Protein 4GN2 (pdb70)

Structure (mmCIF, N/CA/C/O backbone):
data_4GN2
#
_entry.id   4GN2
#
_cell.length_a   45.169
_cell.length_b   47.488
_cell.length_c   108.903
_cell.angle_alpha   90.000
_cell.angle_beta   90.000
_cell.angle_gamma   90.000
#
_symmetry.space_group_name_H-M   'P 21 21 21'
#
loop_
_entity.id
_entity.type
_entity.pdbx_description
1 polymer Oxacillinase
2 water water
#
loop_
_atom_site.group_PDB
_atom_site.id
_atom_site.type_symbol
_atom_site.label_atom_id
_atom_site.label_alt_id
_atom_site.label_comp_id
_atom_site.label_asym_id
_atom_site.label_entity_id
_atom_site.label_seq_id
_atom_site.pdbx_PDB_ins_code
_atom_site.Cartn_x
_atom_site.Cartn_y
_atom_site.Cartn_z
_atom_site.occupancy
_atom_site.B_iso_or_equiv
_atom_site.auth_seq_id
_atom_site.auth_comp_id
_atom_site.auth_asym_id
_atom_site.auth_atom_id
_atom_site.pdbx_PDB_model_num
ATOM 1 N N . MET A 1 1 ? 1.218 29.403 26.453 1.00 49.33 34 MET A N 1
ATOM 2 C CA . MET A 1 1 ? 0.184 29.048 25.435 1.00 48.70 34 MET A CA 1
ATOM 3 C C . MET A 1 1 ? 0.015 27.539 25.329 1.00 46.95 34 MET A C 1
ATOM 4 O O . MET A 1 1 ? -0.058 26.860 26.356 1.00 52.70 34 MET A O 1
ATOM 9 N N . LEU A 1 2 ? -0.076 27.009 24.109 1.00 39.56 35 LEU A N 1
ATOM 10 C CA . LEU A 1 2 ? 0.067 25.572 23.936 1.00 35.01 35 LEU A CA 1
ATOM 11 C C . LEU A 1 2 ? 1.535 25.287 24.218 1.00 31.70 35 LEU A C 1
ATOM 12 O O . LEU A 1 2 ? 2.418 25.775 23.511 1.00 28.56 35 LEU A O 1
ATOM 17 N N . GLU A 1 3 ? 1.785 24.527 25.276 1.00 28.05 36 GLU A N 1
ATOM 18 C CA . GLU A 1 3 ? 3.140 24.250 25.727 1.00 26.75 36 GLU A CA 1
ATOM 19 C C . GLU A 1 3 ? 3.282 22.770 26.072 1.00 23.99 36 GLU A C 1
ATOM 20 O O . GLU A 1 3 ? 2.395 22.193 26.697 1.00 23.45 36 GLU A O 1
ATOM 26 N N . CYS A 1 4 ? 4.387 22.163 25.646 1.00 19.23 37 CYS A N 1
ATOM 27 C CA . CYS A 1 4 ? 4.708 20.791 26.031 1.00 18.09 37 CYS A CA 1
ATOM 28 C C . CYS A 1 4 ? 6.130 20.686 26.560 1.00 16.09 37 CYS A C 1
ATOM 29 O O . CYS A 1 4 ? 7.058 21.214 25.952 1.00 16.12 37 CYS A O 1
ATOM 32 N N . THR A 1 5 ? 6.282 20.021 27.703 1.00 14.87 38 THR A N 1
ATOM 33 C CA . THR A 1 5 ? 7.579 19.502 28.130 1.00 14.33 38 THR A CA 1
ATOM 34 C C . THR A 1 5 ? 7.422 17.997 28.293 1.00 14.10 38 THR A C 1
ATOM 35 O O . THR A 1 5 ? 6.591 17.538 29.081 1.00 15.18 38 THR A O 1
ATOM 39 N N . LEU A 1 6 ? 8.212 17.237 27.539 1.00 12.96 39 LEU A N 1
ATOM 40 C CA . LEU A 1 6 ? 8.207 15.780 27.637 1.00 12.56 39 LEU A CA 1
ATOM 41 C C . LEU A 1 6 ? 9.618 15.243 27.872 1.00 12.56 39 LEU A C 1
ATOM 42 O O . LEU A 1 6 ? 10.534 15.542 27.112 1.00 11.94 39 LEU A O 1
ATOM 47 N N . VAL A 1 7 ? 9.791 14.463 28.935 1.00 12.86 40 VAL A N 1
ATOM 48 C CA . VAL A 1 7 ? 11.102 13.917 29.284 1.00 12.74 40 VAL A CA 1
ATOM 49 C C . VAL A 1 7 ? 10.978 12.404 29.494 1.00 13.23 40 VAL A C 1
ATOM 50 O O . VAL A 1 7 ? 10.122 11.950 30.251 1.00 13.33 40 VAL A O 1
ATOM 54 N N . ALA A 1 8 ? 11.825 11.640 28.805 1.00 13.14 41 ALA A N 1
ATOM 55 C CA . ALA A 1 8 ? 11.927 10.191 29.002 1.00 13.39 41 ALA A CA 1
ATOM 56 C C . ALA A 1 8 ? 13.372 9.768 29.291 1.00 13.90 41 ALA A C 1
ATOM 57 O O . ALA A 1 8 ? 14.324 10.485 28.965 1.00 12.76 41 ALA A O 1
ATOM 59 N N . ASP A 1 9 ? 13.527 8.608 29.924 1.00 14.20 42 ASP A N 1
ATOM 60 C CA . ASP A 1 9 ? 1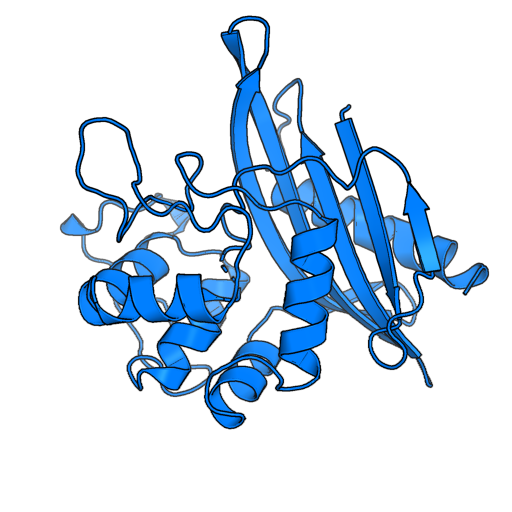4.843 8.029 30.154 1.00 14.90 42 ASP A CA 1
ATOM 61 C C . ASP A 1 9 ? 15.388 7.503 28.827 1.00 14.50 42 ASP A C 1
ATOM 62 O O . ASP A 1 9 ? 14.725 6.707 28.158 1.00 14.42 42 ASP A O 1
ATOM 67 N N . ALA A 1 10 ? 16.580 7.963 28.443 1.00 13.15 43 ALA A N 1
ATOM 68 C CA . ALA A 1 10 ? 17.209 7.545 27.188 1.00 15.11 43 ALA A CA 1
ATOM 69 C C . ALA A 1 10 ? 17.458 6.037 27.131 1.00 17.44 43 ALA A C 1
ATOM 70 O O . ALA A 1 10 ? 17.190 5.395 26.109 1.00 19.68 43 ALA A O 1
ATOM 72 N N . ALA A 1 11 ? 17.960 5.481 28.234 1.00 17.23 44 ALA A N 1
ATOM 73 C CA . ALA A 1 11 ? 18.313 4.066 28.299 1.00 17.55 44 ALA A CA 1
ATOM 74 C C . ALA A 1 11 ? 17.083 3.171 28.337 1.00 19.07 44 ALA A C 1
ATOM 75 O O . ALA A 1 11 ? 16.956 2.276 27.515 1.00 21.69 44 ALA A O 1
ATOM 77 N N . SER A 1 12 ? 16.181 3.422 29.287 1.00 19.60 45 SER A N 1
ATOM 78 C CA . SER A 1 12 ? 15.044 2.528 29.534 1.00 19.69 45 SER A CA 1
ATOM 79 C C . SER A 1 12 ? 13.800 2.871 28.723 1.00 19.72 45 SER A C 1
ATOM 80 O O . SER A 1 12 ? 12.936 2.019 28.529 1.00 21.24 45 SER A O 1
ATOM 83 N N . GLY A 1 13 ? 13.703 4.115 28.262 1.00 17.85 46 GLY A N 1
ATOM 84 C CA . GLY A 1 13 ? 12.527 4.571 27.528 1.00 17.82 46 GLY A CA 1
ATOM 85 C C . GLY A 1 13 ? 11.381 5.020 28.415 1.00 18.43 46 GLY A C 1
ATOM 86 O O . GLY A 1 13 ? 10.392 5.563 27.923 1.00 17.30 46 GLY A O 1
ATOM 87 N N . GLN A 1 14 ? 11.512 4.796 29.724 1.00 18.87 47 GLN A N 1
ATOM 88 C CA . GLN A 1 14 ? 10.468 5.165 30.681 1.00 20.19 47 GLN A CA 1
ATOM 89 C C . GLN A 1 14 ? 10.227 6.676 30.679 1.00 18.76 47 GLN A C 1
ATOM 90 O O . GLN A 1 14 ? 11.167 7.463 30.789 1.00 16.42 47 GLN A O 1
ATOM 96 N N . GLU A 1 15 ? 8.967 7.068 30.538 1.00 18.40 48 GLU A N 1
ATOM 97 C CA . GLU A 1 15 ? 8.601 8.476 30.598 1.00 18.54 48 GLU A CA 1
ATOM 98 C C . GLU A 1 15 ? 8.804 8.987 32.019 1.00 17.44 48 GLU A C 1
ATOM 99 O O . GLU A 1 15 ? 8.424 8.329 32.987 1.00 18.55 48 GLU A O 1
ATOM 105 N N . LEU A 1 16 ? 9.413 10.159 32.135 1.00 16.93 49 LEU A N 1
ATOM 106 C CA . LEU A 1 16 ? 9.833 10.681 33.429 1.00 17.48 49 LEU A CA 1
ATOM 107 C C . LEU A 1 16 ? 9.059 11.922 33.839 1.00 17.91 49 LEU A C 1
ATOM 108 O O . LEU A 1 16 ? 8.920 12.212 35.027 1.00 17.97 49 LEU A O 1
ATOM 113 N N . TYR A 1 17 ? 8.571 12.658 32.847 1.00 17.46 50 TYR A N 1
ATOM 114 C CA . TYR A 1 17 ? 7.881 13.913 33.085 1.00 17.48 50 TYR A CA 1
ATOM 115 C C . TYR A 1 17 ? 7.138 14.332 31.835 1.00 17.25 50 TYR A C 1
ATOM 116 O O . TYR A 1 17 ? 7.647 14.202 30.722 1.00 16.00 50 TYR A O 1
ATOM 125 N N . ARG A 1 18 ? 5.938 14.859 32.040 1.00 17.52 51 ARG A N 1
ATOM 126 C CA . ARG A 1 18 ? 5.108 15.360 30.957 1.00 18.32 51 ARG A CA 1
ATOM 127 C C . ARG A 1 18 ? 4.273 16.501 31.502 1.00 19.76 51 ARG A C 1
ATOM 128 O O . ARG A 1 18 ? 3.737 16.412 32.609 1.00 21.80 51 ARG A O 1
ATOM 136 N N . LYS A 1 19 ? 4.187 17.576 30.729 1.00 19.96 52 LYS A N 1
ATOM 137 C CA . LYS A 1 19 ? 3.305 18.693 31.040 1.00 21.09 52 LYS A CA 1
ATOM 138 C C . LYS A 1 19 ? 2.770 19.245 29.726 1.00 20.32 52 LYS A C 1
ATOM 139 O O . LYS A 1 19 ? 3.539 19.482 28.796 1.00 19.32 52 LYS A O 1
ATOM 145 N N . GLY A 1 20 ? 1.454 19.425 29.647 1.00 18.95 53 GLY A N 1
ATOM 146 C CA . GLY A 1 20 ? 0.825 20.006 28.469 1.00 17.83 53 GLY A CA 1
ATOM 147 C C . GLY A 1 20 ? 0.505 19.020 27.355 1.00 18.44 53 GLY A C 1
ATOM 148 O O . GLY A 1 20 ? 0.657 17.809 27.519 1.00 19.76 53 GLY A O 1
ATOM 149 N N . ALA A 1 21 ? 0.061 19.557 26.219 1.00 19.02 54 ALA A N 1
ATOM 150 C CA . ALA A 1 21 ? -0.322 18.757 25.058 1.00 19.98 54 ALA A CA 1
ATOM 151 C C . ALA A 1 21 ? 0.903 18.385 24.231 1.00 19.00 54 ALA A C 1
ATOM 152 O O . ALA A 1 21 ? 1.491 19.236 23.561 1.00 20.80 54 ALA A O 1
ATOM 154 N N . CYS A 1 22 ? 1.284 17.111 24.288 1.00 17.98 55 CYS A N 1
ATOM 155 C CA . CYS A 1 22 ? 2.522 16.637 23.671 1.00 18.56 55 CYS A CA 1
ATOM 156 C C . CYS A 1 22 ? 2.305 15.691 22.487 1.00 18.92 55 CYS A C 1
ATOM 157 O O . CYS A 1 22 ? 3.272 15.211 21.885 1.00 17.31 55 CYS A O 1
ATOM 160 N N . ASP A 1 23 ? 1.039 15.435 22.161 1.00 18.72 56 ASP A N 1
ATOM 161 C CA . ASP A 1 23 ? 0.669 14.508 21.088 1.00 19.54 56 ASP A CA 1
ATOM 162 C C . ASP A 1 23 ? 0.148 15.211 19.822 1.00 19.90 56 ASP A C 1
ATOM 163 O O . ASP A 1 23 ? -0.359 14.556 18.911 1.00 18.36 56 ASP A O 1
ATOM 168 N N . LYS A 1 24 ? 0.277 16.537 19.775 1.00 21.25 57 LYS A N 1
ATOM 169 C CA . LYS A 1 24 ? -0.107 17.324 18.594 1.00 21.24 57 LYS A CA 1
ATOM 170 C C . LYS A 1 24 ? 1.125 17.644 17.760 1.00 19.18 57 LYS A C 1
ATOM 171 O O . LYS A 1 24 ? 2.101 18.204 18.268 1.00 18.99 57 LYS A O 1
ATOM 177 N N . ALA A 1 25 ? 1.067 17.296 16.479 1.00 16.48 58 ALA A N 1
ATOM 178 C CA . ALA A 1 25 ? 2.199 17.464 15.573 1.00 15.69 58 ALA A CA 1
ATOM 179 C C . ALA A 1 25 ? 2.268 18.871 14.980 1.00 15.67 58 ALA A C 1
ATOM 180 O O . ALA A 1 25 ? 1.258 19.414 14.544 1.00 15.90 58 ALA A O 1
ATOM 182 N N . PHE A 1 26 ? 3.469 19.449 14.981 1.00 14.65 59 PHE A N 1
ATOM 183 C CA . PHE A 1 26 ? 3.744 20.749 14.353 1.00 13.81 59 PHE A CA 1
ATOM 184 C C . PHE A 1 26 ? 4.983 20.635 13.461 1.00 13.22 59 PHE A C 1
ATOM 185 O O . PHE A 1 26 ? 5.708 19.646 13.542 1.00 12.28 59 PHE A O 1
ATOM 193 N N . ALA A 1 27 ? 5.211 21.639 12.609 1.00 12.96 60 ALA A N 1
ATOM 194 C CA . ALA A 1 27 ? 6.400 21.689 11.750 1.00 12.56 60 ALA A CA 1
ATOM 195 C C . ALA A 1 27 ? 7.670 21.581 12.597 1.00 12.45 60 ALA A C 1
ATOM 196 O O . ALA A 1 27 ? 7.807 22.301 13.587 1.00 12.65 60 ALA A O 1
ATOM 198 N N . PRO A 1 28 ? 8.606 20.685 12.211 1.00 11.93 61 PRO A N 1
ATOM 199 C CA . PRO A 1 28 ? 9.817 20.496 13.009 1.00 11.35 61 PRO A CA 1
ATOM 200 C C . PRO A 1 28 ? 10.768 21.690 12.953 1.00 11.33 61 PRO A C 1
ATOM 201 O O . PRO A 1 28 ? 11.629 21.827 13.825 1.00 11.24 61 PRO A O 1
ATOM 205 N N . MET A 1 29 ? 10.608 22.542 11.940 1.00 11.31 62 MET A N 1
ATOM 206 C CA . MET A 1 29 ? 11.527 23.663 11.699 1.00 11.31 62 MET A CA 1
ATOM 207 C C . MET A 1 29 ? 12.989 23.193 11.785 1.00 11.15 62 MET A C 1
ATOM 208 O O . MET A 1 29 ? 13.328 22.132 11.242 1.00 11.85 62 MET A O 1
ATOM 213 N N . SER A 1 30 ? 13.849 23.948 12.464 1.00 10.59 63 SER A N 1
ATOM 214 C CA . SER A 1 30 ? 15.281 23.599 12.523 1.00 10.70 63 SER A CA 1
ATOM 215 C C . SER A 1 30 ? 15.653 22.364 13.353 1.00 10.08 63 SER A C 1
ATOM 216 O O . SER A 1 30 ? 16.801 21.923 13.312 1.00 9.87 63 SER A O 1
ATOM 219 N N . THR A 1 31 ? 14.702 21.798 14.089 1.00 10.14 64 THR A N 1
ATOM 220 C CA . THR A 1 31 ? 14.941 20.492 14.732 1.00 10.31 64 THR A CA 1
ATOM 221 C C . THR A 1 31 ? 15.151 19.395 13.684 1.00 10.33 64 THR A C 1
ATOM 222 O O . THR A 1 31 ? 15.720 18.347 13.983 1.00 10.42 64 THR A O 1
ATOM 226 N N . PHE A 1 32 ? 14.694 19.654 12.457 1.00 10.22 65 PHE A N 1
ATOM 227 C CA . PHE A 1 32 ? 14.895 18.744 11.336 1.00 9.74 65 PHE A CA 1
ATOM 228 C C . PHE A 1 32 ? 16.371 18.650 10.902 1.00 9.68 65 PHE A C 1
ATOM 229 O O . PHE A 1 32 ? 16.746 17.732 10.182 1.00 9.91 65 PHE A O 1
ATOM 249 N N . VAL A 1 34 ? 18.543 17.759 12.849 1.00 8.76 67 VAL A N 1
ATOM 250 C CA . VAL A 1 34 ? 19.015 16.527 13.512 1.00 9.13 67 VAL A CA 1
ATOM 251 C C . VAL A 1 34 ? 18.889 15.305 12.585 1.00 9.14 67 VAL A C 1
ATOM 252 O O . VAL A 1 34 ? 19.900 14.657 12.309 1.00 9.86 67 VAL A O 1
ATOM 256 N N . PRO A 1 35 ? 17.668 14.996 12.082 1.00 9.21 68 PRO A N 1
ATOM 257 C CA . PRO A 1 35 ? 17.624 13.904 11.094 1.00 9.45 68 PRO A CA 1
ATOM 258 C C . PRO A 1 35 ? 18.406 14.184 9.809 1.00 9.39 68 PRO A C 1
ATOM 259 O O . PRO A 1 35 ? 18.909 13.245 9.196 1.00 9.46 68 PRO A O 1
ATOM 263 N N . LEU A 1 36 ? 18.497 15.449 9.396 1.00 9.52 69 LEU A N 1
ATOM 264 C CA . LEU A 1 36 ? 19.252 15.789 8.183 1.00 9.58 69 LEU A CA 1
ATOM 265 C C . LEU A 1 36 ? 20.731 15.456 8.335 1.00 9.58 69 LEU A C 1
ATOM 266 O O . LEU A 1 36 ? 21.370 15.043 7.368 1.00 10.40 69 LEU A O 1
ATOM 271 N N . ALA A 1 37 ? 21.272 15.652 9.536 1.00 9.16 70 ALA A N 1
ATOM 272 C CA . ALA A 1 37 ? 22.655 15.284 9.810 1.00 8.93 70 ALA A CA 1
ATOM 273 C C . ALA A 1 37 ? 22.843 13.780 9.647 1.00 8.97 70 ALA A C 1
ATOM 274 O O . ALA A 1 37 ? 23.836 13.348 9.067 1.00 8.86 70 ALA A O 1
ATOM 276 N N . VAL A 1 38 ? 21.888 12.988 10.143 1.00 8.79 71 VAL A N 1
ATOM 277 C CA . VAL A 1 38 ? 21.976 11.533 10.010 1.00 9.18 71 VAL A CA 1
ATOM 278 C C . VAL A 1 38 ? 22.031 11.186 8.522 1.00 9.22 71 VAL A C 1
ATOM 279 O O . VAL A 1 38 ? 22.899 10.430 8.091 1.00 8.91 71 VAL A O 1
ATOM 283 N N . MET A 1 39 ? 21.108 11.771 7.753 1.00 9.66 72 MET A N 1
ATOM 284 C CA . MET A 1 39 ? 21.022 11.573 6.312 1.00 9.75 72 MET A CA 1
ATOM 285 C C . MET A 1 39 ? 22.311 11.967 5.614 1.00 9.61 72 MET A C 1
ATOM 286 O O . MET A 1 39 ? 22.837 11.210 4.798 1.00 10.12 72 MET A O 1
ATOM 291 N N . GLY A 1 40 ? 22.808 13.157 5.940 1.00 9.77 73 GLY A N 1
ATOM 292 C CA . GLY A 1 40 ? 24.019 13.699 5.326 1.00 10.67 73 GLY A CA 1
ATOM 293 C C . GLY A 1 40 ? 25.257 12.869 5.597 1.00 10.31 73 GLY A C 1
ATOM 294 O O . GLY A 1 40 ? 26.063 12.637 4.691 1.00 10.97 73 GLY A O 1
ATOM 295 N N . TYR A 1 41 ? 25.417 12.415 6.839 1.00 10.54 74 TYR A N 1
ATOM 296 C CA . TYR A 1 41 ? 26.566 11.563 7.171 1.00 10.69 74 TYR A CA 1
ATOM 297 C C . TYR A 1 41 ? 26.438 10.177 6.541 1.00 10.76 74 TYR A C 1
ATOM 298 O O . TYR A 1 41 ? 27.415 9.636 6.018 1.00 11.35 74 TYR A O 1
ATOM 307 N N . ASP A 1 42 ? 25.229 9.620 6.564 1.00 10.65 75 ASP A N 1
ATOM 308 C CA . ASP A 1 42 ? 24.995 8.316 5.950 1.00 10.87 75 ASP A CA 1
ATOM 309 C C . ASP A 1 42 ? 25.254 8.355 4.444 1.00 11.29 75 ASP A C 1
ATOM 310 O O . ASP A 1 42 ? 25.773 7.393 3.867 1.00 11.97 75 ASP A O 1
ATOM 315 N N . ALA A 1 43 ? 24.884 9.472 3.819 1.00 11.53 76 ALA A N 1
ATOM 316 C CA . ALA A 1 43 ? 25.007 9.644 2.373 1.00 12.17 76 ALA A CA 1
ATOM 317 C C . ALA A 1 43 ? 26.454 9.867 1.955 1.00 11.78 76 ALA A C 1
ATOM 318 O O . ALA A 1 43 ? 26.796 9.734 0.777 1.00 13.51 76 ALA A O 1
ATOM 320 N N . GLY A 1 44 ? 27.297 10.219 2.922 1.00 11.43 77 GLY A N 1
ATOM 321 C CA . GLY A 1 44 ? 28.700 10.499 2.667 1.00 12.25 77 GLY A CA 1
ATOM 322 C C . GLY A 1 44 ? 28.956 11.931 2.226 1.00 11.97 77 GLY A C 1
ATOM 323 O O . GLY A 1 44 ? 30.104 12.299 1.949 1.00 12.66 77 GLY A O 1
ATOM 324 N N . ILE A 1 45 ? 27.890 12.733 2.142 1.00 11.31 78 ILE A N 1
ATOM 325 C CA . ILE A 1 45 ? 28.009 14.144 1.758 1.00 11.38 78 ILE A CA 1
ATOM 326 C C . ILE A 1 45 ? 28.630 14.922 2.914 1.00 11.29 78 ILE A C 1
ATOM 327 O O . ILE A 1 45 ? 29.530 15.735 2.711 1.00 11.52 78 ILE A O 1
ATOM 332 N N . LEU A 1 46 ? 28.156 14.657 4.129 1.00 10.78 79 LEU A N 1
ATOM 333 C CA . LEU A 1 46 ? 28.799 15.198 5.318 1.00 10.74 79 LEU A CA 1
ATOM 334 C C . LEU A 1 46 ? 29.872 14.218 5.753 1.00 10.95 79 LEU A C 1
ATOM 335 O O . LEU A 1 46 ? 29.671 13.006 5.689 1.00 10.91 79 LEU A O 1
ATOM 340 N N . VAL A 1 47 ? 31.012 14.745 6.184 1.00 12.20 80 VAL A N 1
ATOM 341 C CA . VAL A 1 47 ? 32.185 13.910 6.468 1.00 12.65 80 VAL A CA 1
ATOM 342 C C . VAL A 1 47 ? 32.464 13.790 7.964 1.00 11.84 80 VAL A C 1
ATOM 343 O O . VAL A 1 47 ? 32.489 12.686 8.502 1.00 11.57 80 VAL A O 1
ATOM 347 N N . ASP A 1 48 ? 32.678 14.928 8.621 1.00 12.40 81 ASP A N 1
ATOM 348 C CA . ASP A 1 48 ? 32.938 14.964 10.063 1.00 12.37 81 ASP A CA 1
ATOM 349 C C . ASP A 1 48 ? 32.407 16.268 10.654 1.00 12.49 81 ASP A C 1
ATOM 350 O O . ASP A 1 48 ? 31.590 16.938 10.023 1.00 12.85 81 ASP A O 1
ATOM 355 N N . ALA A 1 49 ? 32.882 16.626 11.845 1.00 12.70 82 ALA A N 1
ATOM 356 C CA . ALA A 1 49 ? 32.444 17.845 12.540 1.00 13.22 82 ALA A CA 1
ATOM 357 C C . ALA A 1 49 ? 32.714 19.133 11.762 1.00 13.08 82 ALA A C 1
ATOM 358 O O . ALA A 1 49 ? 32.007 20.125 11.945 1.00 12.22 82 ALA A O 1
ATOM 360 N N . HIS A 1 50 ? 33.732 19.115 10.902 1.00 13.32 83 HIS A N 1
ATOM 361 C CA . HIS A 1 50 ? 34.165 20.328 10.197 1.00 14.37 83 HIS A CA 1
ATOM 362 C C . HIS A 1 50 ? 34.198 20.231 8.693 1.00 13.78 83 HIS A C 1
ATOM 363 O O . HIS A 1 50 ? 34.687 21.148 8.024 1.00 14.13 83 HIS A O 1
ATOM 370 N N . ASN A 1 51 ? 33.666 19.138 8.143 1.00 12.12 84 ASN A N 1
ATOM 371 C CA . ASN A 1 51 ? 33.706 18.904 6.699 1.00 12.55 84 ASN A CA 1
ATOM 372 C C . ASN A 1 51 ? 32.416 18.256 6.186 1.00 13.01 84 ASN A C 1
ATOM 373 O O . ASN A 1 51 ? 31.914 17.309 6.800 1.00 13.11 84 ASN A O 1
ATOM 378 N N . PRO A 1 52 ? 31.875 18.745 5.047 1.00 13.22 85 PRO A N 1
ATOM 379 C CA . PRO A 1 52 ? 32.400 19.803 4.183 1.00 13.29 85 PRO A CA 1
ATOM 380 C C . PRO A 1 52 ? 32.165 21.221 4.704 1.00 14.47 85 PRO A C 1
ATOM 381 O O . PRO A 1 52 ? 31.247 21.475 5.499 1.00 13.13 85 PRO A O 1
ATOM 385 N N . ARG A 1 53 ? 33.009 22.130 4.229 1.00 15.42 86 ARG A N 1
ATOM 386 C CA . ARG A 1 53 ? 32.924 23.539 4.547 1.00 15.87 86 ARG A CA 1
ATOM 387 C C . ARG A 1 53 ? 32.425 24.286 3.311 1.00 16.97 86 ARG A C 1
ATOM 388 O O . ARG A 1 53 ? 33.109 24.314 2.282 1.00 18.75 86 ARG A O 1
ATOM 396 N N . TRP A 1 54 ? 31.231 24.869 3.413 1.00 16.11 87 TRP A N 1
ATOM 397 C CA . TRP A 1 54 ? 30.603 25.574 2.296 1.00 16.32 87 TRP A CA 1
ATOM 398 C C . TRP A 1 54 ? 30.518 27.061 2.511 1.00 17.20 87 TRP A C 1
ATOM 399 O O . TRP A 1 54 ? 30.135 27.525 3.583 1.00 14.88 87 TRP A O 1
ATOM 410 N N . ASP A 1 55 ? 30.889 27.816 1.483 1.00 19.78 88 ASP A N 1
ATOM 411 C CA . ASP A 1 55 ? 30.708 29.267 1.463 1.00 20.17 88 ASP A CA 1
ATOM 412 C C . ASP A 1 55 ? 29.276 29.597 1.102 1.00 21.05 88 ASP A C 1
ATOM 413 O O . ASP A 1 55 ? 28.635 28.865 0.342 1.00 20.58 88 ASP A O 1
ATOM 418 N N . TYR A 1 56 ? 28.775 30.704 1.640 1.00 21.35 89 TYR A N 1
ATOM 419 C CA . TYR A 1 56 ? 27.479 31.215 1.223 1.00 24.68 89 TYR A CA 1
ATOM 420 C C . TYR A 1 56 ? 27.569 31.811 -0.184 1.00 25.71 89 TYR A C 1
ATOM 421 O O . TYR A 1 56 ? 28.548 32.477 -0.529 1.00 27.20 89 TYR A O 1
ATOM 430 N N . LYS A 1 57 ? 26.544 31.550 -0.987 1.00 26.95 90 LYS A N 1
ATOM 431 C CA . LYS A 1 57 ? 26.406 32.157 -2.303 1.00 28.73 90 LYS A CA 1
ATOM 432 C C . LYS A 1 57 ? 25.047 32.851 -2.367 1.00 28.68 90 LYS A C 1
ATOM 433 O O . LYS A 1 57 ? 24.077 32.359 -1.788 1.00 28.36 90 LYS A O 1
ATOM 439 N N . PRO A 1 58 ? 24.969 34.004 -3.058 1.00 28.38 91 PRO A N 1
ATOM 440 C CA . PRO A 1 58 ? 23.715 34.767 -3.096 1.00 29.18 91 PRO A CA 1
ATOM 441 C C . PRO A 1 58 ? 22.517 33.989 -3.664 1.00 28.08 91 PRO A C 1
ATOM 442 O O . PRO A 1 58 ? 21.380 34.226 -3.243 1.00 28.65 91 PRO A O 1
ATOM 446 N N . GLU A 1 59 ? 22.767 33.065 -4.589 1.00 27.45 92 GLU A N 1
ATOM 447 C CA . GLU A 1 59 ? 21.691 32.241 -5.155 1.00 30.80 92 GLU A CA 1
ATOM 448 C C . GLU A 1 59 ? 21.053 31.291 -4.138 1.00 31.09 92 GLU A C 1
ATOM 449 O O . GLU A 1 59 ? 19.965 30.764 -4.384 1.00 34.09 92 GLU A O 1
ATOM 455 N N . PHE A 1 60 ? 21.722 31.077 -3.002 1.00 29.58 93 PHE A N 1
ATOM 456 C CA . PHE A 1 60 ? 21.143 30.289 -1.911 1.00 28.95 93 PHE A CA 1
ATOM 457 C C . PHE A 1 60 ? 19.996 31.042 -1.237 1.00 29.58 93 PHE A C 1
ATOM 458 O O . PHE A 1 60 ? 19.096 30.423 -0.660 1.00 28.77 93 PHE A O 1
ATOM 466 N N . ASN A 1 61 ? 20.043 32.376 -1.310 1.00 28.79 94 ASN A N 1
ATOM 467 C CA . ASN A 1 61 ? 19.010 33.255 -0.751 1.00 30.65 94 ASN A CA 1
ATOM 468 C C . ASN A 1 61 ? 18.754 33.002 0.749 1.00 31.98 94 ASN A C 1
ATOM 469 O O . ASN A 1 61 ? 17.640 32.660 1.153 1.00 35.22 94 ASN A O 1
ATOM 474 N N . GLY A 1 62 ? 19.795 33.170 1.565 1.00 28.55 95 GLY A N 1
ATOM 475 C CA . GLY A 1 62 ? 19.711 32.871 2.998 1.00 30.47 95 GLY A CA 1
ATOM 476 C C . GLY A 1 62 ? 19.449 34.085 3.872 1.00 31.92 95 GLY A C 1
ATOM 477 O O . GLY A 1 62 ? 19.555 35.226 3.414 1.00 31.93 95 GLY A O 1
ATOM 478 N N . TYR A 1 63 ? 19.106 33.835 5.136 1.00 30.63 96 TYR A N 1
ATOM 479 C CA . TYR A 1 63 ? 18.891 34.897 6.121 1.00 31.16 96 TYR A CA 1
ATOM 480 C C . TYR A 1 63 ? 20.181 35.678 6.382 1.00 31.18 96 TYR A C 1
ATOM 481 O O . TYR A 1 63 ? 21.272 35.097 6.392 1.00 27.29 96 TYR A O 1
ATOM 490 N N . ALA A 1 64 ? 20.035 36.988 6.601 1.00 32.89 97 ALA A N 1
ATOM 491 C CA . ALA A 1 64 ? 21.156 37.935 6.689 1.00 32.33 97 ALA A CA 1
ATOM 492 C C . ALA A 1 64 ? 22.268 37.525 7.653 1.00 31.00 97 ALA A C 1
ATOM 493 O O . ALA A 1 64 ? 23.453 37.602 7.312 1.00 34.96 97 ALA A O 1
ATOM 495 N N . PHE A 1 65 ? 21.884 37.094 8.852 1.00 31.35 98 PHE A N 1
ATOM 496 C CA . PHE A 1 65 ? 22.853 36.662 9.863 1.00 32.90 98 PHE A CA 1
ATOM 497 C C . PHE A 1 65 ? 23.466 35.289 9.548 1.00 30.27 98 PHE A C 1
ATOM 498 O O . PHE A 1 65 ? 24.496 34.921 10.118 1.00 25.88 98 PHE A O 1
ATOM 506 N N . GLN A 1 66 ? 22.839 34.543 8.638 1.00 28.34 99 GLN A N 1
ATOM 507 C CA . GLN A 1 66 ? 23.297 33.186 8.306 1.00 26.84 99 GLN A CA 1
ATOM 508 C C . GLN A 1 66 ? 24.141 33.123 7.027 1.00 28.29 99 GLN A C 1
ATOM 509 O O . GLN A 1 66 ? 24.535 32.033 6.588 1.00 26.14 99 GLN A O 1
ATOM 515 N N . GLN A 1 67 ? 24.425 34.293 6.453 1.00 27.14 100 GLN A N 1
ATOM 516 C CA . GLN A 1 67 ? 25.226 34.403 5.233 1.00 26.85 100 GLN A CA 1
ATOM 517 C C . GLN A 1 67 ? 26.719 34.380 5.543 1.00 26.48 100 GLN A C 1
ATOM 518 O O . GLN A 1 67 ? 27.424 35.375 5.358 1.00 30.27 100 GLN A O 1
ATOM 524 N N . LYS A 1 68 ? 27.193 33.233 6.018 1.00 23.47 101 LYS A N 1
ATOM 525 C CA . LYS A 1 68 ? 28.601 33.049 6.362 1.00 23.63 101 LYS A CA 1
ATOM 526 C C . LYS A 1 68 ? 29.031 31.609 6.075 1.00 21.66 101 LYS A C 1
ATOM 527 O O . LYS A 1 68 ? 28.188 30.714 5.950 1.00 19.70 101 LYS A O 1
ATOM 533 N N . THR A 1 69 ? 30.341 31.395 5.980 1.00 20.54 102 THR A N 1
ATOM 534 C CA . THR A 1 69 ? 30.900 30.075 5.701 1.00 18.72 102 THR A CA 1
ATOM 535 C C . THR A 1 69 ? 30.573 29.091 6.829 1.00 17.70 102 THR A C 1
ATOM 536 O O . THR A 1 69 ? 30.787 29.381 8.010 1.00 18.35 102 THR A O 1
ATOM 540 N N . THR A 1 70 ? 30.051 27.933 6.441 1.00 14.96 103 THR A N 1
ATOM 541 C CA . THR A 1 70 ? 29.427 27.013 7.374 1.00 13.98 103 THR A CA 1
ATOM 542 C C . THR A 1 70 ? 29.996 25.601 7.209 1.00 13.31 103 THR A C 1
ATOM 543 O O . THR A 1 70 ? 30.276 25.154 6.091 1.00 13.94 103 THR A O 1
ATOM 547 N N . ASP A 1 71 ? 30.203 24.928 8.336 1.00 12.52 104 ASP A N 1
ATOM 548 C CA . ASP A 1 71 ? 30.511 23.501 8.353 1.00 11.72 104 ASP A CA 1
ATOM 549 C C . ASP A 1 71 ? 29.436 22.828 9.216 1.00 10.99 104 ASP A C 1
ATOM 550 O O . ASP A 1 71 ? 28.578 23.524 9.752 1.00 11.20 104 ASP A O 1
ATOM 555 N N . PRO A 1 72 ? 29.463 21.489 9.350 1.00 10.97 105 PRO A N 1
ATOM 556 C CA . PRO A 1 72 ? 28.399 20.817 10.112 1.00 10.83 105 PRO A CA 1
ATOM 557 C C . PRO A 1 72 ? 28.183 21.340 11.542 1.00 10.96 105 PRO A C 1
ATOM 558 O O . PRO A 1 72 ? 27.037 21.420 11.996 1.00 10.62 105 PRO A O 1
ATOM 562 N N . THR A 1 73 ? 29.272 21.690 12.228 1.00 10.58 106 THR A N 1
ATOM 563 C CA . THR A 1 73 ? 29.219 22.218 13.595 1.00 10.63 106 THR A CA 1
ATOM 564 C C . THR A 1 73 ? 28.528 23.593 13.665 1.00 10.47 106 THR A C 1
ATOM 565 O O . THR A 1 73 ? 27.667 23.824 14.522 1.00 10.15 106 THR A O 1
ATOM 569 N N . ILE A 1 74 ? 28.911 24.492 12.760 1.00 10.03 107 ILE A N 1
ATOM 570 C CA . ILE A 1 74 ? 28.310 25.823 12.676 1.00 10.47 107 ILE A CA 1
ATOM 571 C C . ILE A 1 74 ? 26.851 25.721 12.241 1.00 9.7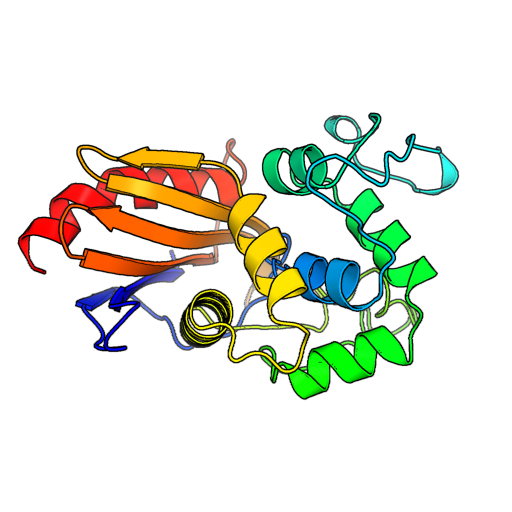9 107 ILE A C 1
ATOM 572 O O . ILE A 1 74 ? 25.981 26.434 12.751 1.00 9.47 107 ILE A O 1
ATOM 577 N N . TRP A 1 75 ? 26.600 24.811 11.307 1.00 9.83 108 TRP A N 1
ATOM 578 C CA . TRP A 1 75 ? 25.252 24.502 10.826 1.00 9.96 108 TRP A CA 1
ATOM 579 C C . TRP A 1 75 ? 24.287 24.238 11.958 1.00 9.89 108 TRP A C 1
ATOM 580 O O . TRP A 1 75 ? 23.221 24.858 12.032 1.00 9.55 108 TRP A O 1
ATOM 591 N N . GLU A 1 76 ? 24.653 23.338 12.866 1.00 10.14 109 GLU A N 1
ATOM 592 C CA . GLU A 1 76 ? 23.776 22.990 13.992 1.00 10.40 109 GLU A CA 1
ATOM 593 C C . GLU A 1 76 ? 23.738 24.070 15.067 1.00 10.52 109 GLU A C 1
ATOM 594 O O . GLU A 1 76 ? 22.681 24.330 15.648 1.00 10.55 109 GLU A O 1
ATOM 600 N N . LYS A 1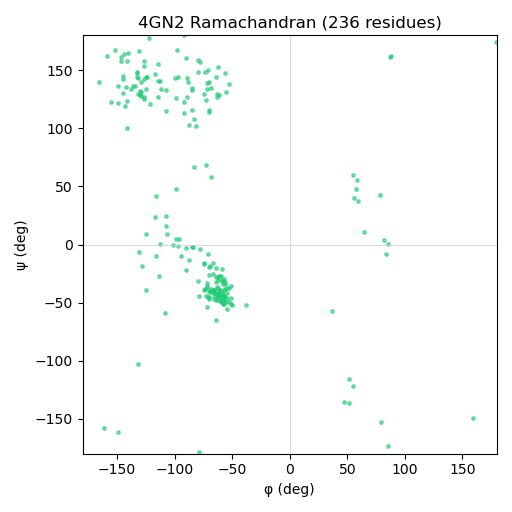 77 ? 24.888 24.681 15.343 1.00 10.75 110 LYS A N 1
ATOM 601 C CA . LYS A 1 77 ? 24.970 25.685 16.408 1.00 11.84 110 LYS A CA 1
ATOM 602 C C . LYS A 1 77 ? 24.248 26.975 16.042 1.00 11.71 110 LYS A C 1
ATOM 603 O O . LYS A 1 77 ? 23.512 27.525 16.865 1.00 12.70 110 LYS A O 1
ATOM 609 N N . ASP A 1 78 ? 24.456 27.451 14.817 1.00 11.53 111 ASP A N 1
ATOM 610 C CA . ASP A 1 78 ? 23.827 28.691 14.364 1.00 13.31 111 ASP A CA 1
ATOM 611 C C . ASP A 1 78 ? 22.544 28.480 13.557 1.00 12.65 111 ASP A C 1
ATOM 612 O O . ASP A 1 78 ? 21.903 29.450 13.157 1.00 12.31 111 ASP A O 1
ATOM 617 N N . SER A 1 79 ? 22.172 27.218 13.337 1.00 11.88 112 SER A N 1
ATOM 618 C CA . SER A 1 79 ? 20.926 26.856 12.645 1.00 11.18 112 SER A CA 1
ATOM 619 C C . SER A 1 79 ? 20.845 27.438 11.224 1.00 11.32 112 SER A C 1
ATOM 620 O O . SER A 1 79 ? 19.880 28.131 10.866 1.00 11.80 112 SER A O 1
ATOM 623 N N . ILE A 1 80 ? 21.861 27.124 10.420 1.00 10.64 113 ILE A N 1
ATOM 624 C CA . ILE A 1 80 ? 22.031 27.695 9.088 1.00 10.71 113 ILE A CA 1
ATOM 625 C C . ILE A 1 80 ? 21.156 26.961 8.079 1.00 10.38 113 ILE A C 1
ATOM 626 O O . ILE A 1 80 ? 21.501 25.867 7.619 1.00 10.21 113 ILE A O 1
ATOM 631 N N . VAL A 1 81 ? 20.034 27.585 7.725 1.00 10.06 114 VAL A N 1
ATOM 632 C CA . VAL A 1 81 ? 19.012 26.951 6.894 1.00 10.05 114 VAL A CA 1
ATOM 633 C C . VAL A 1 81 ? 19.523 26.595 5.491 1.00 10.06 114 VAL A C 1
ATOM 634 O O . VAL A 1 81 ? 19.250 25.508 4.997 1.00 10.68 114 VAL A O 1
ATOM 638 N N . TRP A 1 82 ? 20.272 27.498 4.859 1.00 10.38 115 TRP A N 1
ATOM 639 C CA . TRP A 1 82 ? 20.732 27.262 3.477 1.00 10.92 115 TRP A CA 1
ATOM 640 C C . TRP A 1 82 ? 21.658 26.072 3.362 1.00 10.76 115 TRP A C 1
ATOM 641 O O . TRP A 1 82 ? 21.726 25.418 2.316 1.00 10.67 115 TRP A O 1
ATOM 652 N N . TYR A 1 83 ? 22.378 25.781 4.441 1.00 10.95 116 TYR A N 1
ATOM 653 C CA . TYR A 1 83 ? 23.271 24.625 4.484 1.00 11.03 116 TYR A CA 1
ATOM 654 C C . TYR A 1 83 ? 22.467 23.329 4.416 1.00 10.88 116 TYR A C 1
ATOM 655 O O . TYR A 1 83 ? 22.863 22.390 3.719 1.00 11.13 116 TYR A O 1
ATOM 664 N N . SER A 1 84 ? 21.333 23.295 5.120 1.00 10.90 117 SER A N 1
ATOM 665 C CA . SER A 1 84 ? 20.383 22.183 5.025 1.00 11.09 117 SER A CA 1
ATOM 666 C C . SER A 1 84 ? 19.929 21.971 3.593 1.00 11.41 117 SER A C 1
ATOM 667 O O . SER A 1 84 ? 19.866 20.843 3.118 1.00 11.86 117 SER A O 1
ATOM 670 N N . GLN A 1 85 ? 19.593 23.070 2.923 1.00 12.18 118 GLN A N 1
ATOM 671 C CA . GLN A 1 85 ? 19.037 23.025 1.575 1.00 12.66 118 GLN A CA 1
ATOM 672 C C . GLN A 1 85 ? 20.072 22.627 0.535 1.00 12.73 118 GLN A C 1
ATOM 673 O O . GLN A 1 85 ? 19.754 21.899 -0.399 1.00 13.54 118 GLN A O 1
ATOM 679 N N . GLN A 1 86 ? 21.308 23.093 0.704 1.00 12.51 119 GLN A N 1
ATOM 680 C CA . GLN A 1 86 ? 22.410 22.621 -0.138 1.00 13.13 119 GLN A CA 1
ATOM 681 C C . GLN A 1 86 ? 22.629 21.115 0.039 1.00 12.14 119 GLN A C 1
ATOM 682 O O . GLN A 1 86 ? 22.882 20.388 -0.932 1.00 11.30 119 GLN A O 1
ATOM 688 N N . LEU A 1 87 ? 22.499 20.656 1.280 1.00 11.84 120 LEU A N 1
ATOM 689 C CA . LEU A 1 87 ? 22.623 19.238 1.599 1.00 11.51 120 LEU A CA 1
ATOM 690 C C . LEU A 1 87 ? 21.547 18.393 0.907 1.00 11.25 120 LEU A C 1
ATOM 691 O O . LEU A 1 87 ? 21.863 17.344 0.339 1.00 10.50 120 LEU A O 1
ATOM 696 N N . THR A 1 88 ? 20.291 18.843 0.955 1.00 11.06 121 THR A N 1
ATOM 697 C CA . THR A 1 88 ? 19.205 18.056 0.370 1.00 11.73 121 THR A CA 1
ATOM 698 C C . THR A 1 88 ? 19.257 18.073 -1.148 1.00 11.80 121 THR A C 1
ATOM 699 O O . THR A 1 88 ? 18.944 17.070 -1.782 1.00 11.69 121 THR A O 1
ATOM 703 N N . ARG A 1 89 ? 19.656 19.211 -1.717 1.00 12.32 122 ARG A N 1
ATOM 704 C CA . ARG A 1 89 ? 19.849 19.330 -3.165 1.00 13.01 122 ARG A CA 1
ATOM 705 C C . ARG A 1 89 ? 20.855 18.287 -3.636 1.00 13.38 122 ARG A C 1
ATOM 706 O O . ARG A 1 89 ? 20.610 17.568 -4.607 1.00 13.80 122 ARG A O 1
ATOM 714 N N . LYS A 1 90 ? 21.972 18.195 -2.918 1.00 13.48 123 LYS A N 1
ATOM 715 C CA . LYS A 1 90 ? 23.028 17.246 -3.251 1.00 14.63 123 LYS A CA 1
ATOM 716 C C . LYS A 1 90 ? 22.614 15.795 -3.015 1.00 14.26 123 LYS A C 1
ATOM 717 O O . LYS A 1 90 ? 22.968 14.923 -3.804 1.00 15.36 123 LYS A O 1
ATOM 723 N N . MET A 1 91 ? 21.869 15.525 -1.944 1.00 13.79 124 MET A N 1
ATOM 724 C CA . MET A 1 91 ? 21.461 14.138 -1.704 1.00 14.66 124 MET A CA 1
ATOM 725 C C . MET A 1 91 ? 20.401 13.675 -2.702 1.00 14.43 124 MET A C 1
ATOM 726 O O . MET A 1 91 ? 20.394 12.512 -3.091 1.00 14.22 124 MET A O 1
ATOM 731 N N . GLY A 1 92 ? 19.541 14.597 -3.129 1.00 14.12 125 GLY A N 1
ATOM 732 C CA . GLY A 1 92 ? 18.533 14.310 -4.151 1.00 14.64 125 GLY A CA 1
ATOM 733 C C . GLY A 1 92 ? 17.240 13.766 -3.575 1.00 14.35 125 GLY A C 1
ATOM 734 O O . GLY A 1 92 ? 17.209 13.279 -2.440 1.00 13.47 125 GLY A O 1
ATOM 735 N N . GLN A 1 93 ? 16.184 13.835 -4.387 1.00 15.07 126 GLN A N 1
ATOM 736 C CA A GLN A 1 93 ? 14.836 13.449 -3.964 0.50 14.67 126 GLN A CA 1
ATOM 737 C CA B GLN A 1 93 ? 14.830 13.440 -3.994 0.50 15.02 126 GLN A CA 1
ATOM 738 C C . GLN A 1 93 ? 14.715 11.976 -3.567 1.00 14.40 126 GLN A C 1
ATOM 739 O O . GLN A 1 93 ? 14.077 11.657 -2.556 1.00 13.73 126 GLN A O 1
ATOM 750 N N . LYS A 1 94 ? 15.324 11.084 -4.347 1.00 14.09 127 LYS A N 1
ATOM 751 C CA . LYS A 1 94 ? 15.224 9.643 -4.082 1.00 14.86 127 LYS A CA 1
ATOM 752 C C . LYS A 1 94 ? 15.717 9.292 -2.679 1.00 15.19 127 LYS A C 1
ATOM 753 O O . LYS A 1 94 ? 15.021 8.623 -1.909 1.00 15.36 127 LYS A O 1
ATOM 759 N N . ARG A 1 95 ? 16.915 9.759 -2.352 1.00 14.79 128 ARG A N 1
ATOM 760 C CA . ARG A 1 95 ? 17.535 9.429 -1.076 1.00 15.01 128 ARG A CA 1
ATOM 761 C C . ARG A 1 95 ? 16.846 10.121 0.098 1.00 13.66 128 ARG A C 1
ATOM 762 O O . ARG A 1 95 ? 16.561 9.475 1.099 1.00 13.65 128 ARG A O 1
ATOM 770 N N . PHE A 1 96 ? 16.554 11.415 -0.051 1.00 12.85 129 PHE A N 1
ATOM 771 C CA . PHE A 1 96 ? 15.796 12.177 0.953 1.00 13.08 129 PHE A CA 1
ATOM 772 C C . PHE A 1 96 ? 14.501 11.470 1.330 1.00 12.97 129 PHE A C 1
ATOM 773 O O . PHE A 1 96 ? 14.235 11.258 2.512 1.00 12.51 129 PHE A O 1
ATOM 781 N N . ALA A 1 97 ? 13.709 11.097 0.321 1.00 13.39 130 ALA A N 1
ATOM 782 C CA . ALA A 1 97 ? 12.411 10.449 0.546 1.00 12.65 130 ALA A CA 1
ATOM 783 C C . ALA A 1 97 ? 12.558 9.067 1.182 1.00 12.18 130 ALA A C 1
ATOM 784 O O . ALA A 1 97 ? 11.762 8.694 2.051 1.00 12.56 130 ALA A O 1
ATOM 786 N N . ALA A 1 98 ? 13.578 8.318 0.755 1.00 11.47 131 ALA A N 1
ATOM 787 C CA . ALA A 1 98 ? 13.902 7.034 1.373 1.00 11.54 131 ALA A CA 1
ATOM 788 C C . ALA A 1 98 ? 14.241 7.184 2.862 1.00 11.86 131 ALA A C 1
ATOM 789 O O . ALA A 1 98 ? 13.764 6.407 3.692 1.00 12.58 131 ALA A O 1
ATOM 791 N N . TYR A 1 99 ? 15.059 8.185 3.198 1.00 11.25 132 TYR A N 1
ATOM 792 C CA . TYR A 1 99 ? 15.420 8.429 4.593 1.00 10.87 132 TYR A CA 1
ATOM 793 C C . TYR A 1 99 ? 14.206 8.792 5.456 1.00 11.15 132 TYR A C 1
ATOM 794 O O . TYR A 1 99 ? 14.029 8.241 6.542 1.00 11.31 132 TYR A O 1
ATOM 803 N N . VAL A 1 100 ? 13.382 9.722 4.977 1.00 11.32 133 VAL A N 1
ATOM 804 C CA . VAL A 1 100 ? 12.228 10.190 5.750 1.00 11.80 133 VAL A CA 1
ATOM 805 C C . VAL A 1 100 ? 11.246 9.045 6.018 1.00 12.32 133 VAL A C 1
ATOM 806 O O . VAL A 1 100 ? 10.760 8.903 7.143 1.00 13.37 133 VAL A O 1
ATOM 810 N N . ALA A 1 101 ? 10.993 8.220 4.999 1.00 11.68 134 ALA A N 1
ATOM 811 C CA . ALA A 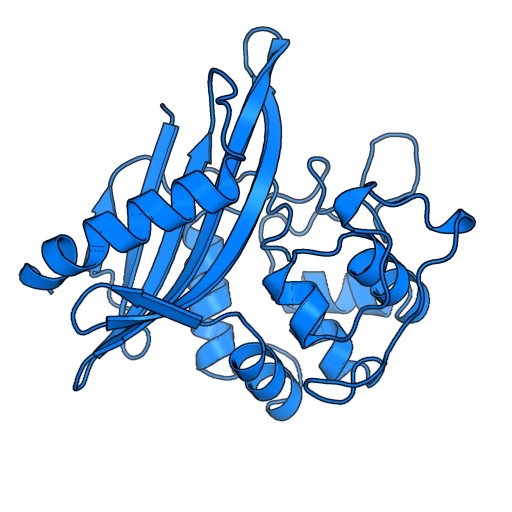1 101 ? 10.167 7.018 5.149 1.00 12.60 134 ALA A CA 1
ATOM 812 C C . ALA A 1 101 ? 10.810 6.015 6.110 1.00 12.13 134 ALA A C 1
ATOM 813 O O . ALA A 1 101 ? 10.147 5.504 7.019 1.00 12.38 134 ALA A O 1
ATOM 815 N N . GLY A 1 102 ? 12.101 5.743 5.917 1.00 11.82 135 GLY A N 1
ATOM 816 C CA . GLY A 1 102 ? 12.843 4.819 6.791 1.00 11.74 135 GLY A CA 1
ATOM 817 C C . GLY A 1 102 ? 12.840 5.251 8.250 1.00 11.97 135 GLY A C 1
ATOM 818 O O . GLY A 1 102 ? 12.640 4.432 9.145 1.00 12.20 135 GLY A O 1
ATOM 819 N N . PHE A 1 103 ? 13.041 6.548 8.484 1.00 12.22 136 PHE A N 1
ATOM 820 C CA . PHE A 1 103 ? 13.025 7.113 9.835 1.00 12.80 136 PHE A CA 1
ATOM 821 C C . PHE A 1 103 ? 11.631 7.106 10.480 1.00 13.40 136 PHE A C 1
ATOM 822 O O . PHE A 1 103 ? 11.523 7.242 11.697 1.00 15.21 136 PHE A O 1
ATOM 830 N N . GLY A 1 104 ? 10.575 6.976 9.673 1.00 14.47 137 GLY A N 1
ATOM 831 C CA . GLY A 1 104 ? 9.198 7.055 10.179 1.00 13.70 137 GLY A CA 1
ATOM 832 C C . GLY A 1 104 ? 8.968 8.382 10.884 1.00 13.72 137 GLY A C 1
ATOM 833 O O . GLY A 1 104 ? 8.432 8.430 11.997 1.00 13.04 137 GLY A O 1
ATOM 834 N N . TYR A 1 105 ? 9.381 9.459 10.224 1.00 12.96 138 TYR A N 1
ATOM 835 C CA . TYR A 1 105 ? 9.524 10.761 10.869 1.00 13.26 138 TYR A CA 1
ATOM 836 C C . TYR A 1 105 ? 8.265 11.616 10.769 1.00 13.17 138 TYR A C 1
ATOM 837 O O . TYR A 1 105 ? 7.886 12.072 9.681 1.00 12.72 138 TYR A O 1
ATOM 846 N N . GLY A 1 106 ? 7.642 11.842 11.927 1.00 13.53 139 GLY A N 1
ATOM 847 C CA . GLY A 1 106 ? 6.395 12.595 12.024 1.00 13.97 139 GLY A CA 1
ATOM 848 C C . GLY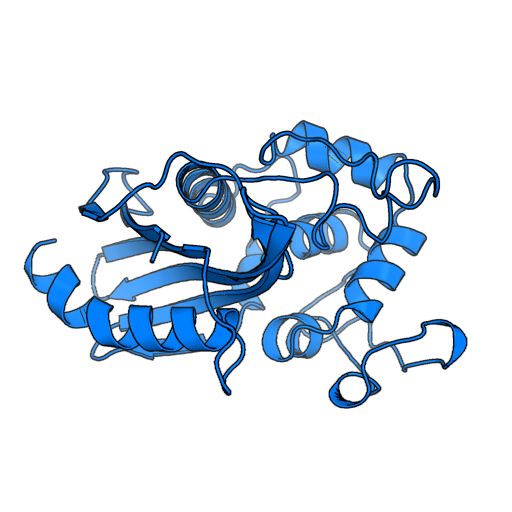 A 1 106 ? 5.352 12.054 11.063 1.00 13.62 139 GLY A C 1
ATOM 849 O O . GLY A 1 106 ? 5.202 10.838 10.925 1.00 14.59 139 GLY A O 1
ATOM 850 N N . ASN A 1 107 ? 4.657 12.954 10.375 1.00 14.01 140 ASN A N 1
ATOM 851 C CA . ASN A 1 107 ? 3.645 12.545 9.397 1.00 14.86 140 ASN A CA 1
ATOM 852 C C . ASN A 1 107 ? 4.225 12.068 8.058 1.00 15.20 140 ASN A C 1
ATOM 853 O O . ASN A 1 107 ? 3.480 11.646 7.164 1.00 15.94 140 ASN A O 1
ATOM 858 N N . GLY A 1 108 ? 5.550 12.167 7.922 1.00 15.42 141 GLY A N 1
ATOM 859 C CA . GLY A 1 108 ? 6.272 11.714 6.731 1.00 14.11 141 GLY A CA 1
ATOM 860 C C . GLY A 1 108 ? 5.933 12.470 5.459 1.00 13.89 141 GLY A C 1
ATOM 861 O O . GLY A 1 108 ? 6.319 12.056 4.368 1.00 14.47 141 GLY A O 1
ATOM 862 N N . ASP A 1 109 ? 5.214 13.578 5.600 1.00 14.16 142 ASP A N 1
ATOM 863 C CA . ASP A 1 109 ? 4.737 14.347 4.455 1.00 14.83 142 ASP A CA 1
ATOM 864 C C . ASP A 1 109 ? 5.765 15.377 4.006 1.00 14.58 142 ASP A C 1
ATOM 865 O O . ASP A 1 109 ? 5.899 16.446 4.606 1.00 13.84 142 ASP A O 1
ATOM 870 N N . ILE A 1 110 ? 6.467 15.058 2.923 1.00 15.07 143 ILE A N 1
ATOM 871 C CA . ILE A 1 110 ? 7.516 15.928 2.406 1.00 15.11 143 ILE A CA 1
ATOM 872 C C . ILE A 1 110 ? 7.106 16.639 1.112 1.00 16.20 143 ILE A C 1
ATOM 873 O O . ILE A 1 110 ? 7.961 17.053 0.329 1.00 16.31 143 ILE A O 1
ATOM 878 N N . SER A 1 111 ? 5.800 16.795 0.901 1.00 16.39 144 SER A N 1
ATOM 879 C CA . SER A 1 111 ? 5.294 17.435 -0.319 1.00 18.18 144 SER A CA 1
ATOM 880 C C . SER A 1 111 ? 5.742 18.888 -0.462 1.00 19.65 144 SER A C 1
ATOM 881 O O . SER A 1 111 ? 5.878 19.389 -1.579 1.00 21.69 144 SER A O 1
ATOM 884 N N . GLY A 1 112 ? 5.986 19.550 0.669 1.00 18.76 145 GLY A N 1
ATOM 885 C CA . GLY A 1 112 ? 6.394 20.948 0.681 1.00 21.22 145 GLY A CA 1
ATOM 886 C C . GLY A 1 112 ? 5.212 21.878 0.486 1.00 24.54 145 GLY A C 1
ATOM 887 O O . GLY A 1 112 ? 4.079 21.537 0.824 1.00 24.38 145 GLY A O 1
ATOM 888 N N . GLU A 1 113 ? 5.473 23.056 -0.068 1.00 28.12 146 GLU A N 1
ATOM 889 C CA . GLU A 1 113 ? 4.419 24.052 -0.269 1.00 30.90 146 GLU A CA 1
ATOM 890 C C . GLU A 1 113 ? 3.465 23.631 -1.394 1.00 34.77 146 GLU A C 1
ATOM 891 O O . GLU A 1 113 ? 3.920 23.189 -2.452 1.00 34.31 146 GLU A O 1
ATOM 897 N N . PRO A 1 114 ? 2.137 23.752 -1.157 1.00 38.54 147 PRO A N 1
ATOM 898 C CA . PRO A 1 114 ? 1.077 23.199 -2.014 1.00 40.75 147 PRO A CA 1
ATOM 899 C C . PRO A 1 114 ? 1.320 23.250 -3.528 1.00 38.89 147 PRO A C 1
ATOM 900 O O . PRO A 1 114 ? 1.219 22.215 -4.193 1.00 42.30 147 PRO A O 1
ATOM 904 N N . GLY A 1 115 ? 1.646 24.425 -4.061 1.00 38.14 148 GLY A N 1
ATOM 905 C CA . GLY A 1 115 ? 1.837 24.570 -5.502 1.00 41.33 148 GLY A CA 1
ATOM 906 C C . GLY A 1 115 ? 3.240 24.958 -5.925 1.00 44.76 148 GLY A C 1
ATOM 907 O O . GLY A 1 115 ? 3.403 25.782 -6.823 1.00 51.33 148 GLY A O 1
ATOM 908 N N . LYS A 1 116 ? 4.257 24.362 -5.301 1.00 45.84 149 LYS A N 1
ATOM 909 C CA . LYS A 1 116 ? 5.639 24.791 -5.544 1.00 39.29 149 LYS A CA 1
ATOM 910 C C . LYS A 1 116 ? 6.637 23.682 -5.914 1.00 36.41 149 LYS A C 1
ATOM 911 O O . LYS A 1 116 ? 7.702 23.977 -6.468 1.00 38.77 149 LYS A O 1
ATOM 917 N N . SER A 1 117 ? 6.291 22.426 -5.616 1.00 33.05 150 SER A N 1
ATOM 918 C CA . SER A 1 117 ? 7.176 21.266 -5.848 1.00 34.02 150 SER A CA 1
ATOM 919 C C . SER A 1 117 ? 8.548 21.420 -5.157 1.00 31.60 150 SER A C 1
ATOM 920 O O . SER A 1 117 ? 9.585 21.048 -5.712 1.00 28.52 150 SER A O 1
ATOM 923 N N . ASN A 1 118 ? 8.532 21.960 -3.938 1.00 27.86 151 ASN A N 1
ATOM 924 C CA . ASN A 1 118 ? 9.756 22.357 -3.232 1.00 23.61 151 ASN A CA 1
ATOM 925 C C . ASN A 1 118 ? 10.015 21.587 -1.929 1.00 20.64 151 ASN A C 1
ATOM 926 O O . ASN A 1 118 ? 10.732 22.066 -1.040 1.00 19.65 151 ASN A O 1
ATOM 931 N N . GLY A 1 119 ? 9.440 20.393 -1.833 1.00 18.81 152 GLY A N 1
ATOM 932 C CA . GLY A 1 119 ? 9.572 19.544 -0.649 1.00 19.37 152 GLY A CA 1
ATOM 933 C C . GLY A 1 119 ? 11.006 19.228 -0.264 1.00 17.00 152 GLY A C 1
ATOM 934 O O . GLY A 1 119 ? 11.343 19.196 0.922 1.00 14.76 152 GLY A O 1
ATOM 935 N N . LEU A 1 120 ? 11.851 19.010 -1.269 1.00 15.73 153 LEU A N 1
ATOM 936 C CA . LEU A 1 120 ? 13.259 18.692 -1.044 1.00 15.50 153 LEU A CA 1
ATOM 937 C C . LEU A 1 120 ? 13.979 19.750 -0.204 1.00 15.00 153 LEU A C 1
ATOM 938 O O . LEU A 1 120 ? 14.854 19.414 0.594 1.00 14.93 153 LEU A O 1
ATOM 943 N N . THR A 1 121 ? 13.595 21.014 -0.365 1.00 15.00 154 THR A N 1
ATOM 944 C CA . THR A 1 121 ? 14.282 22.118 0.315 1.00 15.87 154 THR A CA 1
ATOM 945 C C . THR A 1 121 ? 13.432 22.908 1.327 1.00 16.03 154 THR A C 1
ATOM 946 O O . THR A 1 121 ? 13.978 23.720 2.081 1.00 16.42 154 THR A O 1
ATOM 950 N N . HIS A 1 122 ? 12.120 22.662 1.359 1.00 15.74 155 HIS A N 1
ATOM 951 C CA . HIS A 1 122 ? 11.198 23.451 2.201 1.00 15.88 155 HIS A CA 1
ATOM 952 C C . HIS A 1 122 ? 10.240 22.677 3.070 1.00 14.97 155 HIS A C 1
ATOM 953 O O . HIS A 1 122 ? 9.528 23.279 3.890 1.00 15.57 155 HIS A O 1
ATOM 960 N N . SER A 1 123 ? 10.205 21.353 2.924 1.00 13.49 156 SER A N 1
ATOM 961 C CA . SER A 1 123 ? 9.184 20.540 3.606 1.00 14.64 156 SER A CA 1
ATOM 962 C C . SER A 1 123 ? 9.180 20.662 5.135 1.00 14.17 156 SER A C 1
ATOM 963 O O . SER A 1 123 ? 8.129 20.548 5.756 1.00 14.11 156 SER A O 1
ATOM 966 N N . TRP A 1 124 ? 10.346 20.898 5.732 1.00 13.67 157 TRP A N 1
ATOM 967 C CA . TRP A 1 124 ? 10.446 21.043 7.193 1.00 13.47 157 TRP A CA 1
ATOM 968 C C . TRP A 1 124 ? 10.275 22.457 7.676 1.00 13.02 157 TRP A C 1
ATOM 969 O O . TRP A 1 124 ? 10.274 22.711 8.883 1.00 12.80 157 TRP A O 1
ATOM 980 N N . LEU A 1 125 ? 10.121 23.394 6.748 1.00 13.63 158 LEU A N 1
ATOM 981 C CA . LEU A 1 125 ? 10.167 24.819 7.090 1.00 14.74 158 LEU A CA 1
ATOM 982 C C . LEU A 1 125 ? 8.783 25.448 7.245 1.00 16.58 158 LEU A C 1
ATOM 983 O O . LEU A 1 125 ? 8.507 26.522 6.713 1.00 18.91 158 LEU A O 1
ATOM 988 N N . GLY A 1 126 ? 7.917 24.776 7.993 1.00 17.56 159 GLY A N 1
ATOM 989 C CA . GLY A 1 126 ? 6.578 25.289 8.248 1.00 18.00 159 GLY A CA 1
ATOM 990 C C . GLY A 1 126 ? 5.643 25.073 7.077 1.00 20.11 159 GLY A C 1
ATOM 991 O O . GLY A 1 126 ? 4.889 25.974 6.710 1.00 24.23 159 GLY A O 1
ATOM 992 N N . SER A 1 127 ? 5.704 23.892 6.470 1.00 19.38 160 SER A N 1
ATOM 993 C CA . SER A 1 127 ? 4.727 23.520 5.459 1.00 19.52 160 SER A CA 1
ATOM 994 C C . SER A 1 127 ? 4.168 22.114 5.709 1.00 19.58 160 SER A C 1
ATOM 995 O O . SER A 1 127 ? 3.346 21.9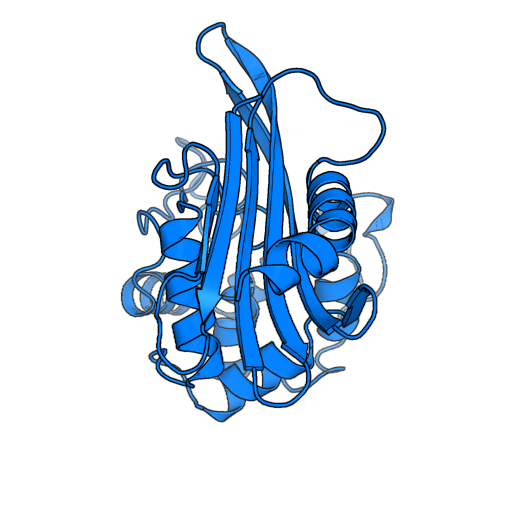28 6.610 1.00 21.13 160 SER A O 1
ATOM 998 N N . SER A 1 128 ? 4.632 21.130 4.950 1.00 17.31 161 SER A N 1
ATOM 999 C CA . SER A 1 128 ? 3.996 19.814 4.923 1.00 16.35 161 SER A CA 1
ATOM 1000 C C . SER A 1 128 ? 4.347 18.915 6.113 1.00 15.81 161 SER A C 1
ATOM 1001 O O . SER A 1 128 ? 3.470 18.278 6.692 1.00 15.25 161 SER A O 1
ATOM 1004 N N . LEU A 1 129 ? 5.625 18.881 6.480 1.00 15.46 162 LEU A N 1
ATOM 1005 C CA . LEU A 1 129 ? 6.117 17.962 7.510 1.00 14.59 162 LEU A CA 1
ATOM 1006 C C . LEU A 1 129 ? 5.719 18.407 8.911 1.00 14.59 162 LEU A C 1
ATOM 1007 O O . LEU A 1 129 ? 5.928 19.560 9.284 1.00 13.99 162 LEU A O 1
ATOM 1012 N N . LYS A 1 130 ? 5.139 17.481 9.671 1.00 14.52 163 LYS A N 1
ATOM 1013 C CA . LYS A 1 130 ? 4.726 17.729 11.050 1.00 14.43 163 LYS A CA 1
ATOM 1014 C C . LYS A 1 130 ? 5.213 16.583 11.936 1.00 14.19 163 LYS A C 1
ATOM 1015 O O . LYS A 1 130 ? 5.234 15.424 11.500 1.00 15.69 163 LYS A O 1
ATOM 1021 N N . ILE A 1 131 ? 5.610 16.911 13.167 1.00 12.41 164 ILE A N 1
ATOM 1022 C CA . ILE A 1 131 ? 5.997 15.913 14.169 1.00 12.83 164 ILE A CA 1
ATOM 1023 C C . ILE A 1 131 ? 5.560 16.398 15.550 1.00 12.54 164 ILE A C 1
ATOM 1024 O O . ILE A 1 131 ? 5.554 17.607 15.817 1.00 12.64 164 ILE A O 1
ATOM 1029 N N . SER A 1 132 ? 5.151 15.464 16.407 1.00 11.90 165 SER A N 1
ATOM 1030 C CA . SER A 1 132 ? 4.772 15.802 17.777 1.00 12.69 165 SER A CA 1
ATOM 1031 C C . SER A 1 132 ? 5.996 15.706 18.698 1.00 12.34 165 SER A C 1
ATOM 1032 O O . SER A 1 132 ? 6.984 15.055 18.345 1.00 12.41 165 SER A O 1
ATOM 1035 N N . PRO A 1 133 ? 5.945 16.357 19.877 1.00 12.13 166 PRO A N 1
ATOM 1036 C CA . PRO A 1 133 ? 7.009 16.148 20.860 1.00 12.28 166 PRO A CA 1
ATOM 1037 C C . PRO A 1 133 ? 7.235 14.659 21.173 1.00 12.53 166 PRO A C 1
ATOM 1038 O O . PRO A 1 133 ? 8.379 14.250 21.342 1.00 12.31 166 PRO A O 1
ATOM 1042 N N . GLU A 1 134 ? 6.159 13.866 21.231 1.00 12.85 167 GLU A N 1
ATOM 1043 C CA . GLU A 1 134 ? 6.273 12.403 21.378 1.00 12.94 167 GLU A CA 1
ATOM 1044 C C . GLU A 1 134 ? 7.147 11.773 20.287 1.00 12.28 167 GLU A C 1
ATOM 1045 O O . GLU A 1 134 ? 8.050 10.989 20.589 1.00 12.68 167 GLU A O 1
ATOM 1051 N N . GLY A 1 135 ? 6.867 12.119 19.030 1.00 12.21 168 GLY A N 1
ATOM 1052 C CA . GLY A 1 135 ? 7.666 11.668 17.881 1.00 12.47 168 GLY A CA 1
ATOM 1053 C C . GLY A 1 135 ? 9.117 12.120 17.942 1.00 11.99 168 GLY A C 1
ATOM 1054 O O . GLY A 1 135 ? 10.028 11.369 17.582 1.00 11.73 168 GLY A O 1
ATOM 1055 N N . GLN A 1 136 ? 9.330 13.349 18.401 1.00 11.26 169 GLN A N 1
ATOM 1056 C CA . GLN A 1 136 ? 10.677 13.895 18.587 1.00 11.12 169 GLN A CA 1
ATOM 1057 C C . GLN A 1 136 ? 11.472 13.047 19.585 1.00 11.35 169 GLN A C 1
ATOM 1058 O O . GLN A 1 136 ? 12.597 12.643 19.305 1.00 11.43 169 GLN A O 1
ATOM 1064 N N . VAL A 1 137 ? 10.865 12.759 20.734 1.00 11.38 170 VAL A N 1
ATOM 1065 C CA . VAL A 1 137 ? 11.502 11.945 21.777 1.00 11.55 170 VAL A CA 1
ATOM 1066 C C . VAL A 1 137 ? 11.804 10.522 21.276 1.00 11.90 170 VAL A C 1
ATOM 1067 O O . VAL A 1 137 ? 12.881 9.979 21.538 1.00 11.00 170 VAL A O 1
ATOM 1071 N N . ARG A 1 138 ? 10.850 9.948 20.546 1.00 12.53 171 ARG A N 1
ATOM 1072 C CA . ARG A 1 138 ? 10.995 8.653 19.887 1.00 13.95 171 ARG A CA 1
ATOM 1073 C C . ARG A 1 138 ? 12.170 8.659 18.903 1.00 13.29 171 ARG A C 1
ATOM 1074 O O . ARG A 1 138 ? 13.003 7.747 18.905 1.00 13.06 171 ARG A O 1
ATOM 1082 N N . PHE A 1 139 ? 12.230 9.683 18.061 1.00 12.76 172 PHE A N 1
ATOM 1083 C CA . PHE A 1 139 ? 13.333 9.815 17.119 1.00 13.17 172 PHE A CA 1
ATOM 1084 C C . PHE A 1 139 ? 14.698 9.954 17.820 1.00 12.70 172 PHE A C 1
ATOM 1085 O O . PHE A 1 139 ? 15.675 9.302 17.438 1.00 12.29 172 PHE A O 1
ATOM 1093 N N . VAL A 1 140 ? 14.757 10.799 18.846 1.00 12.43 173 VAL A N 1
ATOM 1094 C CA . VAL A 1 140 ? 16.020 11.073 19.532 1.00 12.53 173 VAL A CA 1
ATOM 1095 C C . VAL A 1 140 ? 16.527 9.867 20.329 1.00 12.94 173 VAL A C 1
ATOM 1096 O O . VAL A 1 140 ? 17.734 9.583 20.314 1.00 13.59 173 VAL A O 1
ATOM 1100 N N . ARG A 1 141 ? 15.619 9.143 20.987 1.00 12.53 174 ARG A N 1
ATOM 1101 C CA . ARG A 1 141 ? 15.983 7.870 21.630 1.00 13.83 174 ARG A CA 1
ATOM 1102 C C . ARG A 1 141 ? 16.580 6.901 20.614 1.00 13.46 174 ARG A C 1
ATOM 1103 O O . ARG A 1 141 ? 17.576 6.239 20.898 1.00 12.67 174 ARG A O 1
ATOM 1111 N N . ASP A 1 142 ? 15.962 6.822 19.436 1.00 13.20 175 ASP A N 1
ATOM 1112 C CA . ASP A 1 142 ? 16.439 5.943 18.372 1.00 13.57 175 ASP A CA 1
ATOM 1113 C C . ASP A 1 142 ? 17.846 6.342 17.913 1.00 12.75 175 ASP A C 1
ATOM 1114 O O . ASP A 1 142 ? 18.709 5.490 17.700 1.00 11.93 175 ASP A O 1
ATOM 1119 N N . LEU A 1 143 ? 18.062 7.647 17.776 1.00 12.38 176 LEU A N 1
ATOM 1120 C CA . LEU A 1 143 ? 19.349 8.202 17.393 1.00 11.68 176 LEU A CA 1
ATOM 1121 C C . LEU A 1 143 ? 20.458 7.787 18.362 1.00 11.79 176 LEU A C 1
ATOM 1122 O O . LEU A 1 143 ? 21.505 7.288 17.947 1.00 10.77 176 LEU A O 1
ATOM 1127 N N . LEU A 1 144 ? 20.212 8.003 19.652 1.00 11.92 177 LEU A N 1
ATOM 1128 C CA . LEU A 1 144 ? 21.188 7.706 20.696 1.00 13.16 177 LEU A CA 1
ATOM 1129 C C . LEU A 1 144 ? 21.505 6.214 20.794 1.00 13.82 177 LEU A C 1
ATOM 1130 O O . LEU A 1 144 ? 22.631 5.836 21.114 1.00 16.07 177 LEU A O 1
ATOM 1135 N N . SER A 1 145 ? 20.510 5.380 20.505 1.00 14.77 178 SER A N 1
ATOM 1136 C CA . SER A 1 145 ? 20.681 3.923 20.525 1.00 15.68 178 SER A CA 1
ATOM 1137 C C . SER A 1 145 ? 21.259 3.372 19.225 1.00 15.45 178 SER A C 1
ATOM 1138 O O . SER A 1 145 ? 21.491 2.160 19.107 1.00 15.51 178 SER A O 1
ATOM 1141 N N . ALA A 1 146 ? 21.482 4.254 18.252 1.00 14.93 179 ALA A N 1
ATOM 1142 C CA . ALA A 1 146 ? 21.964 3.857 16.925 1.00 14.87 179 ALA A CA 1
ATOM 1143 C C . ALA A 1 146 ? 20.995 2.886 16.245 1.00 14.48 179 ALA A C 1
ATOM 1144 O O . ALA A 1 146 ? 21.421 1.957 15.550 1.00 15.10 179 ALA A O 1
ATOM 1146 N N . LYS A 1 147 ? 19.695 3.105 16.444 1.00 14.39 180 LYS A N 1
ATOM 1147 C CA . LYS A 1 147 ? 18.666 2.199 15.903 1.00 14.63 180 LYS A CA 1
ATOM 1148 C C . LYS A 1 147 ? 17.971 2.701 14.639 1.00 14.31 180 LYS A C 1
ATOM 1149 O O . LYS A 1 147 ? 17.093 2.020 14.107 1.00 15.37 180 LYS A O 1
ATOM 1155 N N . LEU A 1 148 ? 18.348 3.886 14.160 1.00 13.68 181 LEU A N 1
ATOM 1156 C CA . LEU A 1 148 ? 17.816 4.395 12.892 1.00 13.14 181 LEU A CA 1
ATOM 1157 C C . LEU A 1 148 ? 18.390 3.591 11.718 1.00 13.30 181 LEU A C 1
ATOM 1158 O O . LEU A 1 148 ? 19.523 3.088 11.808 1.00 13.26 181 LEU A O 1
ATOM 1163 N N . PRO A 1 149 ? 17.615 3.463 10.616 1.00 13.02 182 PRO A N 1
ATOM 1164 C CA . PRO A 1 149 ? 18.091 2.777 9.410 1.00 13.57 182 PRO A CA 1
ATOM 1165 C C . PRO A 1 149 ? 19.128 3.618 8.656 1.00 13.79 182 PRO A C 1
ATOM 1166 O O . PRO A 1 149 ? 18.864 4.127 7.568 1.00 14.66 182 PRO A O 1
ATOM 1170 N N . ALA A 1 150 ? 20.294 3.764 9.277 1.00 13.48 183 ALA A N 1
ATOM 1171 C CA . ALA A 1 150 ? 21.430 4.495 8.741 1.00 13.15 183 ALA A CA 1
ATOM 1172 C C . ALA A 1 150 ? 22.642 3.962 9.480 1.00 13.09 183 ALA A C 1
ATOM 1173 O O . ALA A 1 150 ? 22.494 3.344 10.533 1.00 13.13 183 ALA A O 1
ATOM 1175 N N . SER A 1 151 ? 23.834 4.186 8.934 1.00 13.12 184 SER A N 1
ATOM 1176 C CA . SER A 1 151 ? 25.055 3.682 9.556 1.00 14.09 184 SER A CA 1
ATOM 1177 C C . SER A 1 151 ? 25.188 4.164 11.001 1.00 14.09 184 SER A C 1
ATOM 1178 O O . SER A 1 151 ? 24.749 5.271 11.342 1.00 13.51 184 SER A O 1
ATOM 1181 N N . LYS A 1 152 ? 25.790 3.319 11.836 1.00 14.88 185 LYS A N 1
ATOM 1182 C CA . LYS A 1 152 ? 26.092 3.667 13.224 1.00 16.32 185 LYS A CA 1
ATOM 1183 C C . LYS A 1 152 ? 26.968 4.911 13.318 1.00 15.43 185 LYS A C 1
ATOM 1184 O O . LYS A 1 152 ? 26.701 5.785 14.138 1.00 15.29 185 LYS A O 1
ATOM 1190 N N . ASP A 1 153 ? 28.012 4.968 12.487 1.00 15.28 186 ASP A N 1
ATOM 1191 C CA . ASP A 1 153 ? 28.923 6.114 12.425 1.00 15.19 186 ASP A CA 1
ATOM 1192 C C . ASP A 1 153 ? 28.195 7.414 12.132 1.00 13.51 186 ASP A C 1
ATOM 1193 O O . ASP A 1 153 ? 28.554 8.458 12.678 1.00 11.21 186 ASP A O 1
ATOM 1198 N N . ALA A 1 154 ? 27.192 7.348 11.250 1.00 13.25 187 ALA A N 1
ATOM 1199 C CA . ALA A 1 154 ? 26.419 8.535 10.881 1.00 12.66 187 ALA A CA 1
ATOM 1200 C C . ALA A 1 154 ? 25.626 9.052 12.076 1.00 12.40 187 ALA A C 1
ATOM 1201 O O . ALA A 1 154 ? 25.511 10.262 12.277 1.00 13.29 187 ALA A O 1
ATOM 1203 N N . GLN A 1 155 ? 25.086 8.128 12.871 1.00 11.91 188 GLN A N 1
ATOM 1204 C CA . GLN A 1 155 ? 24.302 8.498 14.044 1.00 11.98 188 GLN A CA 1
ATOM 1205 C C . GLN A 1 155 ? 25.193 9.021 15.182 1.00 12.26 188 GLN A C 1
ATOM 1206 O O . GLN A 1 155 ? 24.848 9.987 15.857 1.00 11.69 188 GLN A O 1
ATOM 1212 N N . GLN A 1 156 ? 26.358 8.408 15.355 1.00 12.74 189 GLN A N 1
ATOM 1213 C CA . GLN A 1 156 ? 27.331 8.876 16.344 1.00 13.13 189 GLN A CA 1
ATOM 1214 C C . GLN A 1 156 ? 27.875 10.253 16.006 1.00 12.80 189 GLN A C 1
ATOM 1215 O O . GLN A 1 156 ? 28.034 11.099 16.886 1.00 13.18 189 GLN A O 1
ATOM 1221 N N . MET A 1 157 ? 28.156 10.475 14.723 1.00 13.02 190 MET A N 1
ATOM 1222 C CA . MET A 1 157 ? 28.650 11.764 14.260 1.00 13.33 190 MET A CA 1
ATOM 1223 C C . MET A 1 157 ? 27.609 12.855 14.519 1.00 12.97 190 MET A C 1
ATOM 1224 O O . MET A 1 157 ? 27.945 13.934 15.017 1.00 12.70 190 MET A O 1
ATOM 1229 N N . THR A 1 158 ? 26.351 12.554 14.196 1.00 12.40 191 THR A N 1
ATOM 1230 C CA . THR A 1 158 ? 25.218 13.463 14.437 1.00 11.95 191 THR A CA 1
ATOM 1231 C C . THR A 1 158 ? 25.114 13.846 15.912 1.00 11.54 191 THR A C 1
ATOM 1232 O O . THR A 1 158 ? 24.978 15.034 16.246 1.00 10.49 191 THR A O 1
ATOM 1236 N N . VAL A 1 159 ? 25.172 12.833 16.781 1.00 11.28 192 VAL A N 1
ATOM 1237 C CA . VAL A 1 159 ? 25.168 13.032 18.233 1.00 11.06 192 VAL A CA 1
ATOM 1238 C C . VAL A 1 159 ? 26.296 13.994 18.637 1.00 11.15 192 VAL A C 1
ATOM 1239 O O . VAL A 1 159 ? 26.067 14.936 19.404 1.00 12.77 192 VAL A O 1
ATOM 1243 N N . SER A 1 160 ? 27.496 13.780 18.090 1.00 10.70 193 SER A N 1
ATOM 1244 C CA . SER A 1 160 ? 28.670 14.578 18.459 1.00 11.04 193 SER A CA 1
ATOM 1245 C C . SER A 1 160 ? 28.607 16.047 18.041 1.00 11.22 193 SER A C 1
ATOM 1246 O O . SER A 1 160 ? 29.246 16.882 18.673 1.00 12.15 193 SER A O 1
ATOM 1249 N N . ILE A 1 161 ? 27.844 16.374 16.997 1.00 10.60 194 ILE A N 1
ATOM 1250 C CA . ILE A 1 161 ? 27.864 17.755 16.488 1.00 11.27 194 ILE A CA 1
ATOM 1251 C C . ILE A 1 161 ? 26.786 18.706 17.031 1.00 11.11 194 ILE A C 1
ATOM 1252 O O . ILE A 1 161 ? 26.860 19.905 16.781 1.00 11.62 194 ILE A O 1
ATOM 1257 N N . LEU A 1 162 ? 25.793 18.193 17.759 1.00 10.39 195 LEU A N 1
ATOM 1258 C CA . LEU A 1 162 ? 24.760 19.074 18.323 1.00 10.35 195 LEU A CA 1
ATOM 1259 C C . LEU A 1 162 ? 25.363 19.931 19.435 1.00 10.57 195 LEU A C 1
ATOM 1260 O O . LEU A 1 162 ? 26.183 19.434 20.220 1.00 11.39 195 LEU A O 1
ATOM 1265 N N . PRO A 1 163 ? 24.973 21.220 19.500 1.00 10.33 196 PRO A N 1
ATOM 1266 C CA . PRO A 1 163 ? 25.600 22.134 20.460 1.00 10.91 196 PRO A CA 1
ATOM 1267 C C . PRO A 1 163 ? 25.388 21.752 21.927 1.00 10.93 196 PRO A C 1
ATOM 1268 O O . PRO A 1 163 ? 24.400 21.100 22.273 1.00 10.80 196 PRO A O 1
ATOM 1272 N N . HIS A 1 164 ? 26.336 22.163 22.764 1.00 11.10 197 HIS A N 1
ATOM 1273 C CA . HIS A 1 164 ? 26.362 21.826 24.177 1.00 10.90 197 HIS A CA 1
ATOM 1274 C C . HIS A 1 164 ? 25.828 22.951 25.028 1.00 11.11 197 HIS A C 1
ATOM 1275 O O . HIS A 1 164 ? 26.057 24.125 24.746 1.00 10.68 197 HIS A O 1
ATOM 1282 N N . PHE A 1 165 ? 25.118 22.580 26.091 1.00 11.26 198 PHE A N 1
ATOM 1283 C CA . PHE A 1 165 ? 24.596 23.514 27.086 1.00 11.32 198 PHE A CA 1
ATOM 1284 C C . PHE A 1 165 ? 24.749 22.868 28.468 1.00 12.00 198 PHE A C 1
ATOM 1285 O O . PHE A 1 165 ? 25.002 21.671 28.578 1.00 12.31 198 PHE A O 1
ATOM 1293 N N . ALA A 1 166 ? 24.616 23.665 29.519 1.00 13.07 199 ALA A N 1
ATOM 1294 C CA . ALA A 1 166 ? 24.673 23.145 30.886 1.00 13.03 199 ALA A CA 1
ATOM 1295 C C . ALA A 1 166 ? 23.503 23.684 31.701 1.00 13.77 199 ALA A C 1
ATOM 1296 O O . ALA A 1 166 ? 23.084 24.832 31.521 1.00 16.53 199 ALA A O 1
ATOM 1298 N N . ALA A 1 167 ? 22.965 22.839 32.574 1.00 12.48 200 ALA A N 1
ATOM 1299 C CA . ALA A 1 167 ? 21.910 23.223 33.495 1.00 13.34 200 ALA A CA 1
ATOM 1300 C C . ALA A 1 167 ? 22.181 22.538 34.835 1.00 13.63 200 ALA A C 1
ATOM 1301 O O . ALA A 1 167 ? 21.895 21.343 35.016 1.00 12.88 200 ALA A O 1
ATOM 1303 N N . GLY A 1 168 ? 22.747 23.307 35.760 1.00 13.63 201 GLY A N 1
ATOM 1304 C CA . GLY A 1 168 ? 23.253 22.779 37.018 1.00 14.88 201 GLY A CA 1
ATOM 1305 C C . GLY A 1 168 ? 24.247 21.670 36.745 1.00 15.57 201 GLY A C 1
ATOM 1306 O O . GLY A 1 168 ? 25.247 21.874 36.044 1.00 16.80 201 GLY A O 1
ATOM 1307 N N . ASP A 1 169 ? 23.951 20.485 37.270 1.00 15.63 202 ASP A N 1
ATOM 1308 C CA . ASP A 1 169 ? 24.832 19.333 37.126 1.00 16.01 202 ASP A CA 1
ATOM 1309 C C . ASP A 1 169 ? 24.614 18.583 35.818 1.00 14.48 202 ASP A C 1
ATOM 1310 O O . ASP A 1 169 ? 25.325 17.620 35.535 1.00 17.41 202 ASP A O 1
ATOM 1315 N N . TRP A 1 170 ? 23.651 19.033 35.016 1.00 12.12 203 TRP A N 1
ATOM 1316 C CA . TRP A 1 170 ? 23.330 18.380 33.750 1.00 12.31 203 TRP A CA 1
ATOM 1317 C C . TRP A 1 170 ? 24.129 18.906 32.589 1.00 12.04 203 TRP A C 1
ATOM 1318 O O . TRP A 1 170 ? 24.179 20.114 32.353 1.00 12.12 203 TRP A O 1
ATOM 1329 N N . ALA A 1 171 ? 24.772 17.993 31.864 1.00 11.34 204 ALA A N 1
ATOM 1330 C CA . ALA A 1 171 ? 25.419 18.303 30.596 1.00 11.80 204 ALA A CA 1
ATOM 1331 C C . ALA A 1 171 ? 24.405 18.046 29.488 1.00 11.62 204 ALA A C 1
ATOM 1332 O O . ALA A 1 171 ? 23.882 16.938 29.360 1.00 12.64 204 ALA A O 1
ATOM 1334 N N . VAL A 1 172 ? 24.122 19.074 28.694 1.00 10.78 205 VAL A N 1
ATOM 1335 C CA . VAL A 1 172 ? 23.025 19.018 27.723 1.00 10.12 205 VAL A CA 1
ATOM 1336 C C . VAL A 1 172 ? 23.534 19.149 26.286 1.00 9.82 205 VAL A C 1
ATOM 1337 O O . VAL A 1 172 ? 24.529 19.828 26.028 1.00 10.18 205 VAL A O 1
ATOM 1341 N N . GLN A 1 173 ? 22.861 18.469 25.361 1.00 9.72 206 GLN A N 1
ATOM 1342 C CA . GLN A 1 173 ? 22.993 18.757 23.939 1.00 9.60 206 GLN A CA 1
ATOM 1343 C C . GLN A 1 173 ? 21.591 18.843 23.359 1.00 9.84 206 GLN A C 1
ATOM 1344 O O . GLN A 1 173 ? 20.673 18.173 23.831 1.00 10.30 206 GLN A O 1
ATOM 1350 N N . GLY A 1 174 ? 21.411 19.670 22.341 1.00 9.67 207 GLY A N 1
ATOM 1351 C CA . GLY A 1 174 ? 20.103 19.761 21.719 1.00 9.84 207 GLY A CA 1
ATOM 1352 C C . GLY A 1 174 ? 20.005 20.741 20.581 1.00 9.76 207 GLY A C 1
ATOM 1353 O O . GLY A 1 174 ? 20.946 21.479 20.304 1.00 10.25 207 GLY A O 1
ATOM 1354 N N . LYS A 1 175 ? 18.843 20.750 19.931 1.00 9.80 208 LYS A N 1
ATOM 1355 C CA . LYS A 1 175 ? 18.631 21.574 18.763 1.00 9.63 208 LYS A CA 1
ATOM 1356 C C . LYS A 1 175 ? 17.324 22.357 18.856 1.00 9.57 208 LYS A C 1
ATOM 1357 O O . LYS A 1 175 ? 16.258 21.808 19.138 1.00 10.13 208 LYS A O 1
ATOM 1363 N N . THR A 1 176 ? 17.432 23.657 18.626 1.00 9.56 209 THR A N 1
ATOM 1364 C CA . THR A 1 176 ? 16.279 24.541 18.615 1.00 9.64 209 THR A CA 1
ATOM 1365 C C . THR A 1 176 ? 15.516 24.452 17.296 1.00 9.87 209 THR A C 1
ATOM 1366 O O . THR A 1 176 ? 16.063 24.029 16.267 1.00 9.74 209 THR A O 1
ATOM 1370 N N . GLY A 1 177 ? 14.250 24.857 17.346 1.00 9.97 210 GLY A N 1
ATOM 1371 C CA . GLY A 1 177 ? 13.452 25.108 16.153 1.00 10.13 210 GLY A CA 1
ATOM 1372 C C . GLY A 1 177 ? 12.652 26.380 16.356 1.00 10.62 210 GLY A C 1
ATOM 1373 O O . GLY A 1 177 ? 12.055 26.568 17.409 1.00 10.54 210 GLY A O 1
ATOM 1374 N N . THR A 1 178 ? 12.654 27.260 15.356 1.00 11.46 211 THR A N 1
ATOM 1375 C CA . THR A 1 178 ? 11.821 28.470 15.375 1.00 11.36 211 THR A CA 1
ATOM 1376 C C . THR A 1 178 ? 11.044 28.594 14.072 1.00 11.78 211 THR A C 1
ATOM 1377 O O . THR A 1 178 ? 11.622 28.525 12.988 1.00 12.41 211 THR A O 1
ATOM 1381 N N . GLY A 1 179 ? 9.734 28.784 14.185 1.00 12.45 212 GLY A N 1
ATOM 1382 C CA . GLY A 1 179 ? 8.902 29.025 13.014 1.00 13.52 212 GLY A CA 1
ATOM 1383 C C . GLY A 1 179 ? 7.571 29.645 13.382 1.00 14.00 212 GLY A C 1
ATOM 1384 O O . GLY A 1 179 ? 7.429 30.260 14.444 1.00 13.18 212 GLY A O 1
ATOM 1385 N N . SER A 1 180 ? 6.599 29.486 12.492 1.00 14.51 213 SER A N 1
ATOM 1386 C CA . SER A 1 180 ? 5.252 29.974 12.743 1.00 15.90 213 SER A CA 1
ATOM 1387 C C . SER A 1 180 ? 4.209 29.139 12.010 1.00 16.42 213 SER A C 1
ATOM 1388 O O . SER A 1 180 ? 4.542 28.316 11.149 1.00 16.05 213 SER A O 1
ATOM 1391 N N . PHE A 1 181 ? 2.950 29.335 12.387 1.00 16.85 214 PHE A N 1
ATOM 1392 C CA . PHE A 1 181 ? 1.812 28.684 11.744 1.00 17.74 214 PHE A CA 1
ATOM 1393 C C . PHE A 1 181 ? 0.623 29.640 11.785 1.00 18.05 214 PHE A C 1
ATOM 1394 O O . PHE A 1 181 ? 0.587 30.561 12.605 1.00 17.05 214 PHE A O 1
ATOM 1402 N N . ILE A 1 182 ? -0.333 29.429 10.886 1.00 19.03 215 ILE A N 1
ATOM 1403 C CA . ILE A 1 182 ? -1.581 30.184 10.883 1.00 21.07 215 ILE A CA 1
ATOM 1404 C C . ILE A 1 182 ? -2.525 29.499 11.860 1.00 21.81 215 ILE A C 1
ATOM 1405 O O . ILE A 1 182 ? -2.884 28.343 11.647 1.00 20.49 215 ILE A O 1
ATOM 1410 N N . ASP A 1 183 ? -2.900 30.197 12.933 1.00 23.77 216 ASP A N 1
ATOM 1411 C CA . ASP A 1 183 ? -3.800 29.628 13.943 1.00 28.65 216 ASP A CA 1
ATOM 1412 C C . ASP A 1 183 ? -5.269 29.659 13.488 1.00 32.31 216 ASP A C 1
ATOM 1413 O O . ASP A 1 183 ? -5.574 30.115 12.382 1.00 28.19 216 ASP A O 1
ATOM 1418 N N . ALA A 1 184 ? -6.166 29.192 14.356 1.00 36.45 217 ALA A N 1
ATOM 1419 C CA . ALA A 1 184 ? -7.584 29.035 14.025 1.00 38.72 217 ALA A CA 1
ATOM 1420 C C . ALA A 1 184 ? -8.283 30.328 13.594 1.00 37.84 217 ALA A C 1
ATOM 1421 O O . ALA A 1 184 ? -9.319 30.281 12.936 1.00 37.75 217 ALA A O 1
ATOM 1423 N N . ARG A 1 185 ? -7.710 31.472 13.962 1.00 38.89 218 ARG A N 1
ATOM 1424 C CA . ARG A 1 185 ? -8.280 32.776 13.627 1.00 30.35 218 ARG A CA 1
ATOM 1425 C C . ARG A 1 185 ? -7.492 33.521 12.537 1.00 38.22 218 ARG A C 1
ATOM 1426 O O . ARG A 1 185 ? -7.662 34.729 12.348 1.00 31.79 218 ARG A O 1
ATOM 1434 N N . GLY A 1 186 ? -6.634 32.793 11.826 1.00 35.67 219 GLY A N 1
ATOM 1435 C CA . GLY A 1 186 ? -5.911 33.343 10.680 1.00 33.53 219 GLY A CA 1
ATOM 1436 C C . GLY A 1 186 ? -4.665 34.145 11.014 1.00 33.40 219 GLY A C 1
ATOM 1437 O O . GLY A 1 186 ? -4.026 34.704 10.122 1.00 31.45 219 GLY A O 1
ATOM 1438 N N . ALA A 1 187 ? -4.313 34.204 12.294 1.00 30.70 220 ALA A N 1
ATOM 1439 C CA . ALA A 1 187 ? -3.150 34.970 12.719 1.00 30.07 220 ALA A CA 1
ATOM 1440 C C . ALA A 1 187 ? -1.888 34.119 12.685 1.00 26.98 220 ALA A C 1
ATOM 1441 O O . ALA A 1 187 ? -1.920 32.925 12.984 1.00 25.33 220 ALA A O 1
ATOM 1443 N N . LYS A 1 188 ? -0.781 34.752 12.308 1.00 27.22 221 LYS A N 1
ATOM 1444 C CA . LYS A 1 188 ? 0.539 34.133 12.346 1.00 26.13 221 LYS A CA 1
ATOM 1445 C C . LYS A 1 188 ? 0.965 33.965 13.803 1.00 23.84 221 LYS A C 1
ATOM 1446 O O . LYS A 1 188 ? 1.170 34.949 14.511 1.00 24.18 221 LYS A O 1
ATOM 1452 N N . ALA A 1 189 ? 1.077 32.713 14.240 1.00 20.27 222 ALA A N 1
ATOM 1453 C CA . ALA A 1 189 ? 1.407 32.386 15.625 1.00 19.46 222 ALA A CA 1
ATOM 1454 C C . ALA A 1 189 ? 2.789 31.730 15.702 1.00 18.66 222 ALA A C 1
ATOM 1455 O O . ALA A 1 189 ? 3.128 30.921 14.845 1.00 18.37 222 ALA A O 1
ATOM 1457 N N . PRO A 1 190 ? 3.588 32.067 16.731 1.00 18.56 223 PRO A N 1
ATOM 1458 C CA . PRO A 1 190 ? 4.961 31.543 16.800 1.00 17.04 223 PRO A CA 1
ATOM 1459 C C . PRO A 1 190 ? 5.031 30.064 17.183 1.00 16.35 223 PRO A C 1
ATOM 1460 O O . PRO A 1 190 ? 4.179 29.563 17.924 1.00 16.63 223 PRO A O 1
ATOM 1464 N N . LEU A 1 191 ? 6.046 29.382 16.663 1.00 15.61 224 LEU A N 1
ATOM 1465 C CA . LEU A 1 191 ? 6.310 27.991 17.007 1.00 14.62 224 LEU A CA 1
ATOM 1466 C C . LEU A 1 191 ? 7.758 27.836 17.465 1.00 13.60 224 LEU A C 1
ATOM 1467 O O . LEU A 1 191 ? 8.683 28.241 16.750 1.00 13.66 224 LEU A O 1
ATOM 1472 N N . GLY A 1 192 ? 7.946 27.252 18.651 1.00 12.93 225 GLY A N 1
ATOM 1473 C CA . GLY A 1 192 ? 9.281 27.026 19.219 1.00 12.74 225 GLY A CA 1
ATOM 1474 C C . GLY A 1 192 ? 9.566 25.592 19.643 1.00 12.26 225 GLY A C 1
ATOM 1475 O O . GLY A 1 192 ? 8.686 24.901 20.148 1.00 12.31 225 GLY A O 1
ATOM 1476 N N . TRP A 1 193 ? 10.803 25.151 19.426 1.00 11.77 226 TRP A N 1
ATOM 1477 C CA . TRP A 1 193 ? 11.253 23.817 19.828 1.00 11.15 226 TRP A CA 1
ATOM 1478 C C . TRP A 1 193 ? 12.578 23.868 20.540 1.00 10.70 226 TRP A C 1
ATOM 1479 O O . TRP A 1 193 ? 13.423 24.693 20.217 1.00 11.16 226 TRP A O 1
ATOM 1490 N N . PHE A 1 194 ? 12.780 22.954 21.490 1.00 10.24 227 PHE A N 1
ATOM 1491 C CA . PHE A 1 194 ? 14.118 22.543 21.905 1.00 9.93 227 PHE A CA 1
ATOM 1492 C C . PHE A 1 194 ? 14.072 21.053 22.207 1.00 9.66 227 PHE A C 1
ATOM 1493 O O . PHE A 1 194 ? 13.294 20.607 23.057 1.00 10.52 227 PHE A O 1
ATOM 1501 N N . ILE A 1 195 ? 14.865 20.284 21.464 1.00 8.87 228 ILE A N 1
ATOM 1502 C CA . ILE A 1 195 ? 14.908 18.831 21.620 1.00 9.15 228 ILE A CA 1
ATOM 1503 C C . ILE A 1 195 ? 16.351 18.404 21.828 1.00 9.25 228 ILE A C 1
ATOM 1504 O O . ILE A 1 195 ? 17.273 19.092 21.389 1.00 9.32 228 ILE A O 1
ATOM 1509 N N . GLY A 1 196 ? 16.555 17.275 22.498 1.00 9.47 229 GLY A N 1
ATOM 1510 C CA . GLY A 1 196 ? 17.914 16.790 22.728 1.00 9.25 229 GLY A CA 1
ATOM 1511 C C . GLY A 1 196 ? 18.004 15.828 23.888 1.00 9.31 229 GLY A C 1
ATOM 1512 O O . GLY A 1 196 ? 17.051 15.102 24.187 1.00 9.23 229 GLY A O 1
ATOM 1513 N N . TRP A 1 197 ? 19.151 15.823 24.553 1.00 9.38 230 TRP A N 1
ATOM 1514 C CA . TRP A 1 197 ? 19.356 14.902 25.673 1.00 9.82 230 TRP A CA 1
ATOM 1515 C C . TRP A 1 197 ? 20.175 15.561 26.726 1.00 10.11 230 TRP A C 1
ATOM 1516 O O . TRP A 1 197 ? 20.792 16.610 26.482 1.00 10.41 230 TRP A O 1
ATOM 1527 N N . ALA A 1 198 ? 20.163 14.973 27.918 1.00 10.49 231 ALA A N 1
ATOM 1528 C CA . ALA A 1 198 ? 20.918 15.509 29.041 1.00 11.25 231 ALA A CA 1
ATOM 1529 C C . ALA A 1 198 ? 21.455 14.376 29.900 1.00 11.64 231 ALA A C 1
ATOM 1530 O O . ALA A 1 198 ? 20.780 13.364 30.095 1.00 12.86 231 ALA A O 1
ATOM 1532 N N . THR A 1 199 ? 22.669 14.563 30.414 1.00 11.96 232 THR A N 1
ATOM 1533 C CA . THR A 1 199 ? 23.390 13.530 31.133 1.00 12.28 232 THR A CA 1
ATOM 1534 C C . THR A 1 199 ? 23.800 14.022 32.521 1.00 12.96 232 THR A C 1
ATOM 1535 O O . THR A 1 199 ? 24.305 15.139 32.676 1.00 12.89 232 THR A O 1
ATOM 1539 N N . HIS A 1 200 ? 23.566 13.174 33.520 1.00 13.89 233 HIS A N 1
ATOM 1540 C CA . HIS A 1 200 ? 24.007 13.418 34.884 1.00 14.50 233 HIS A CA 1
ATOM 1541 C C . HIS A 1 200 ? 24.153 12.122 35.628 1.00 15.00 233 HIS A C 1
ATOM 1542 O O . HIS A 1 200 ? 23.193 11.345 35.750 1.00 14.98 233 HIS A O 1
ATOM 1549 N N . GLU A 1 201 ? 25.360 11.898 36.141 1.00 14.60 234 GLU A N 1
ATOM 1550 C CA . GLU A 1 201 ? 25.721 10.676 36.862 1.00 16.02 234 GLU A CA 1
ATOM 1551 C C . GLU A 1 201 ? 25.363 9.425 36.052 1.00 14.44 234 GLU A C 1
ATOM 1552 O O . GLU A 1 201 ? 25.918 9.221 34.983 1.00 13.95 234 GLU A O 1
ATOM 1558 N N . GLU A 1 202 ? 24.440 8.603 36.541 1.00 14.48 235 GLU A N 1
ATOM 1559 C CA . GLU A 1 202 ? 24.076 7.374 35.834 1.00 14.23 235 GLU A CA 1
ATOM 1560 C C . GLU A 1 202 ? 22.975 7.593 34.807 1.00 15.27 235 GLU A C 1
ATOM 1561 O O . GLU A 1 202 ? 22.729 6.727 33.962 1.00 17.61 235 GLU A O 1
ATOM 1567 N N . ARG A 1 203 ? 22.309 8.741 34.870 1.00 14.77 236 ARG A N 1
ATOM 1568 C CA . ARG A 1 203 ? 21.139 8.957 34.023 1.00 15.50 236 ARG A CA 1
ATOM 1569 C C . ARG A 1 203 ? 21.427 9.730 32.737 1.00 14.64 236 ARG A C 1
ATOM 1570 O O . ARG A 1 203 ? 22.272 10.629 32.706 1.00 13.75 236 ARG A O 1
ATOM 1578 N N . ARG A 1 204 ? 20.723 9.346 31.676 1.00 14.25 237 ARG A N 1
ATOM 1579 C CA . ARG A 1 204 ? 20.603 10.158 30.476 1.00 13.73 237 ARG A CA 1
ATOM 1580 C C . ARG A 1 204 ? 19.115 10.260 30.139 1.00 12.95 237 ARG A C 1
ATOM 1581 O O . ARG A 1 204 ? 18.395 9.256 30.125 1.00 12.44 237 ARG A O 1
ATOM 1589 N N . VAL A 1 205 ? 18.650 11.481 29.897 1.00 11.71 238 VAL A N 1
ATOM 1590 C CA . VAL A 1 205 ? 17.269 11.686 29.496 1.00 11.75 238 VAL A CA 1
ATOM 1591 C C . VAL A 1 205 ? 17.215 12.217 28.073 1.00 11.54 238 VAL A C 1
ATOM 1592 O O . VAL A 1 205 ? 18.178 12.805 27.594 1.00 10.91 238 VAL A O 1
ATOM 1596 N N . VAL A 1 206 ? 16.090 11.971 27.411 1.00 10.75 239 VAL A N 1
ATOM 1597 C CA . VAL A 1 206 ? 15.777 12.546 26.114 1.00 11.02 239 VAL A CA 1
ATOM 1598 C C . VAL A 1 206 ? 14.579 13.463 26.343 1.00 11.23 239 VAL A C 1
ATOM 1599 O O . VAL A 1 206 ? 13.673 13.128 27.118 1.00 10.92 239 VAL A O 1
ATOM 1603 N N . PHE A 1 207 ? 14.572 14.620 25.688 1.00 10.81 240 PHE A N 1
ATOM 1604 C CA . PHE A 1 207 ? 13.520 15.599 25.945 1.00 11.03 240 PHE A CA 1
ATOM 1605 C C . PHE A 1 207 ? 13.035 16.327 24.700 1.00 11.40 240 PHE A C 1
ATOM 1606 O O . PHE A 1 207 ? 13.746 16.423 23.692 1.00 9.90 240 PHE A O 1
ATOM 1614 N N . ALA A 1 208 ? 11.815 16.854 24.794 1.00 11.92 241 ALA A N 1
ATOM 1615 C CA . ALA A 1 208 ? 11.318 17.810 23.818 1.00 11.45 241 ALA A CA 1
ATOM 1616 C C . ALA A 1 208 ? 10.499 18.880 24.534 1.00 12.45 241 ALA A C 1
ATOM 1617 O O . ALA A 1 208 ? 9.554 18.558 25.263 1.00 12.02 241 ALA A O 1
ATOM 1619 N N . ARG A 1 209 ? 10.885 20.142 24.357 1.00 12.75 242 ARG A N 1
ATOM 1620 C CA . ARG A 1 209 ? 10.002 21.253 24.713 1.00 13.89 242 ARG A CA 1
ATOM 1621 C C . ARG A 1 209 ? 9.477 21.900 23.441 1.00 14.19 242 ARG A C 1
ATOM 1622 O O . ARG A 1 209 ? 10.245 22.179 22.521 1.00 12.40 242 ARG A O 1
ATOM 1630 N N . MET A 1 210 ? 8.166 22.132 23.400 1.00 14.34 243 MET A N 1
ATOM 1631 C CA . MET A 1 210 ? 7.524 22.755 22.251 1.00 14.20 243 MET A CA 1
ATOM 1632 C C . MET A 1 210 ? 6.561 23.830 22.728 1.00 14.86 243 MET A C 1
ATOM 1633 O O . MET A 1 210 ? 5.815 23.621 23.686 1.00 14.87 243 MET A O 1
ATOM 1638 N N . THR A 1 211 ? 6.581 24.979 22.060 1.00 14.77 244 THR A N 1
ATOM 1639 C CA . THR A 1 211 ? 5.589 26.026 22.303 1.00 15.62 244 THR A CA 1
ATOM 1640 C C . THR A 1 211 ? 4.902 26.364 20.987 1.00 15.99 244 THR A C 1
ATOM 1641 O O . THR A 1 211 ? 5.544 26.355 19.935 1.00 14.97 244 THR A O 1
ATOM 1645 N N . ALA A 1 212 ? 3.606 26.668 21.049 1.00 15.32 245 ALA A N 1
ATOM 1646 C CA . ALA A 1 212 ? 2.826 26.989 19.853 1.00 16.78 245 ALA A CA 1
ATOM 1647 C C . ALA A 1 212 ? 1.712 27.986 20.180 1.00 18.71 245 ALA A C 1
ATOM 1648 O O . ALA A 1 212 ? 0.866 27.713 21.032 1.00 18.84 245 ALA A O 1
ATOM 1650 N N . GLY A 1 213 ? 1.720 29.132 19.498 1.00 19.87 246 GLY A N 1
ATOM 1651 C CA . GLY A 1 213 ? 0.848 30.265 19.838 1.00 23.11 246 GLY A CA 1
ATOM 1652 C C . GLY A 1 213 ? 1.533 31.128 20.893 1.00 29.05 246 GLY A C 1
ATOM 1653 O O . GLY A 1 213 ? 2.463 30.666 21.550 1.00 31.25 246 GLY A O 1
ATOM 1654 N N . GLY A 1 214 ? 1.117 32.380 21.071 1.00 32.61 247 GLY A N 1
ATOM 1655 C CA . GLY A 1 214 ? 0.118 33.052 20.252 1.00 29.71 247 GLY A CA 1
ATOM 1656 C C . GLY A 1 214 ? 0.714 34.341 19.718 1.00 32.13 247 GLY A C 1
ATOM 1657 O O . GLY A 1 214 ? 0.489 34.695 18.560 1.00 35.86 247 GLY A O 1
ATOM 1658 N N . ALA A 1 215 ? 1.494 35.031 20.552 1.00 34.12 248 ALA A N 1
ATOM 1659 C CA . ALA A 1 215 ? 2.114 36.308 20.175 1.00 34.94 248 ALA A CA 1
ATOM 1660 C C . ALA A 1 215 ? 3.640 36.226 20.107 1.00 34.39 248 ALA A C 1
ATOM 1661 O O . ALA A 1 215 ? 4.286 35.789 21.062 1.00 35.29 248 ALA A O 1
ATOM 1663 N N . ALA A 1 216 ? 4.203 36.650 18.974 1.00 34.43 249 ALA A N 1
ATOM 1664 C CA . ALA A 1 216 ? 5.654 36.647 18.760 1.00 34.51 249 ALA A CA 1
ATOM 1665 C C . ALA A 1 216 ? 6.365 37.574 19.743 1.00 35.78 249 ALA A C 1
ATOM 1666 O O . ALA A 1 216 ? 6.003 38.747 19.878 1.00 39.46 249 ALA A O 1
ATOM 1668 N N . GLY A 1 217 ? 7.363 37.033 20.438 1.00 32.26 250 GLY A N 1
ATOM 1669 C CA . GLY A 1 217 ? 8.164 37.813 21.377 1.00 29.52 250 GLY A CA 1
ATOM 1670 C C . GLY A 1 217 ? 9.383 38.392 20.686 1.00 28.42 250 GLY A C 1
ATOM 1671 O O . GLY A 1 217 ? 9.587 38.179 19.483 1.00 29.84 250 GLY A O 1
ATOM 1672 N N . ALA A 1 218 ? 10.196 39.130 21.441 1.00 26.27 251 ALA A N 1
ATOM 1673 C CA . ALA A 1 218 ? 11.445 39.667 20.907 1.00 26.50 251 ALA A CA 1
ATOM 1674 C C . ALA A 1 218 ? 12.443 38.540 20.616 1.00 25.49 251 ALA A C 1
ATOM 1675 O O . ALA A 1 218 ? 13.120 38.557 19.585 1.00 28.44 251 ALA A O 1
ATOM 1677 N N . GLN A 1 219 ? 12.515 37.560 21.517 1.00 22.78 252 GLN A N 1
ATOM 1678 C CA . GLN A 1 219 ? 13.408 36.414 21.354 1.00 19.91 252 GLN A CA 1
ATOM 1679 C C . GLN A 1 219 ? 12.744 35.340 20.489 1.00 17.76 252 GLN A C 1
ATOM 1680 O O . GLN A 1 219 ? 11.580 35.002 20.716 1.00 17.66 252 GLN A O 1
ATOM 1686 N N . PRO A 1 220 ? 13.481 34.800 19.495 1.00 16.83 253 PRO A N 1
ATOM 1687 C CA . PRO A 1 220 ? 12.962 33.684 18.697 1.00 15.69 253 PRO A CA 1
ATOM 1688 C C . PRO A 1 220 ? 12.494 32.527 19.581 1.00 14.86 253 PRO A C 1
ATOM 1689 O O . PRO A 1 220 ? 13.163 32.184 20.560 1.00 14.15 253 PRO A O 1
ATOM 1693 N N . ALA A 1 221 ? 11.350 31.944 19.229 1.00 14.35 254 ALA A N 1
ATOM 1694 C CA . ALA A 1 221 ? 10.694 30.905 20.033 1.00 13.19 254 ALA A CA 1
ATOM 1695 C C . ALA A 1 221 ? 11.547 29.668 20.351 1.00 12.67 254 ALA A C 1
ATOM 1696 O O . ALA A 1 221 ? 11.379 29.054 21.408 1.00 12.13 254 ALA A O 1
ATOM 1698 N N . GLY A 1 222 ? 12.449 29.299 19.445 1.00 11.93 255 GLY A N 1
ATOM 1699 C CA . GLY A 1 222 ? 13.342 28.157 19.676 1.00 11.18 255 GLY A CA 1
ATOM 1700 C C . GLY A 1 222 ? 14.287 28.392 20.843 1.00 10.44 255 GLY A C 1
ATOM 1701 O O . GLY A 1 222 ? 14.216 27.688 21.851 1.00 9.76 255 GLY A O 1
ATOM 1702 N N . PRO A 1 223 ? 15.189 29.379 20.711 1.00 10.39 256 PRO A N 1
ATOM 1703 C CA . PRO A 1 223 ? 16.038 29.774 21.841 1.00 10.58 256 PRO A CA 1
ATOM 1704 C C . PRO A 1 223 ? 15.261 30.054 23.141 1.00 11.00 256 PRO A C 1
ATOM 1705 O O . PRO A 1 223 ? 15.758 29.739 24.226 1.00 11.67 256 PRO A O 1
ATOM 1709 N N . ALA A 1 224 ? 14.058 30.625 23.033 1.00 11.01 257 ALA A N 1
ATOM 1710 C CA . ALA A 1 224 ? 13.204 30.856 24.211 1.00 11.17 257 ALA A CA 1
ATOM 1711 C C . ALA A 1 224 ? 12.795 29.539 24.890 1.00 11.52 257 ALA A C 1
ATOM 1712 O O . ALA A 1 224 ? 12.808 29.440 26.126 1.00 12.77 257 ALA A O 1
ATOM 1714 N N . ALA A 1 225 ? 12.428 28.543 24.080 1.00 10.77 258 ALA A N 1
ATOM 1715 C CA . ALA A 1 225 ? 12.089 27.203 24.578 1.00 11.47 258 ALA A CA 1
ATOM 1716 C C . ALA A 1 225 ? 13.325 26.553 25.194 1.00 11.10 258 ALA A C 1
ATOM 1717 O O . ALA A 1 225 ? 13.247 25.933 26.253 1.00 11.05 258 ALA A O 1
ATOM 1719 N N . ARG A 1 226 ? 14.466 26.727 24.530 1.00 10.91 259 ARG A N 1
ATOM 1720 C CA . ARG A 1 226 ? 15.758 26.259 25.038 1.00 11.35 259 ARG A CA 1
ATOM 1721 C C . ARG A 1 226 ? 16.056 26.801 26.452 1.00 11.63 259 ARG A C 1
ATOM 1722 O O . ARG A 1 226 ? 16.306 26.025 27.373 1.00 11.12 259 ARG A O 1
ATOM 1730 N N . ASP A 1 227 ? 16.017 28.124 26.604 1.00 12.00 260 ASP A N 1
ATOM 1731 C CA . ASP A 1 227 ? 16.238 28.785 27.894 1.00 12.77 260 ASP A CA 1
ATOM 1732 C C . ASP A 1 227 ? 15.248 28.295 28.952 1.00 12.68 260 ASP A C 1
ATOM 1733 O O . ASP A 1 227 ? 15.646 27.996 30.074 1.00 14.74 260 ASP A O 1
ATOM 1738 N N . ALA A 1 228 ? 13.969 28.204 28.590 1.00 13.12 261 ALA A N 1
ATOM 1739 C CA . ALA A 1 228 ? 12.931 27.729 29.519 1.00 13.92 261 ALA A CA 1
ATOM 1740 C C . ALA A 1 228 ? 13.184 26.293 29.966 1.00 13.09 261 ALA A C 1
ATOM 1741 O O . ALA A 1 228 ? 13.074 25.979 31.152 1.00 13.04 261 ALA A O 1
ATOM 1743 N N . PHE A 1 229 ? 13.534 25.422 29.024 1.00 12.85 262 PHE A N 1
ATOM 1744 C CA . PHE A 1 229 ? 13.819 24.041 29.398 1.00 13.07 262 PHE A CA 1
ATOM 1745 C C . PHE A 1 229 ? 15.060 23.909 30.286 1.00 12.96 262 PHE A C 1
ATOM 1746 O O . PHE A 1 229 ? 15.036 23.169 31.277 1.00 14.01 262 PHE A O 1
ATOM 1754 N N . LEU A 1 230 ? 16.136 24.609 29.929 1.00 12.07 263 LEU A N 1
ATOM 1755 C CA . LEU A 1 230 ? 17.373 24.561 30.721 1.00 14.12 263 LEU A CA 1
ATOM 1756 C C . LEU A 1 230 ? 17.141 25.075 32.142 1.00 15.34 263 LEU A C 1
ATOM 1757 O O . LEU A 1 230 ? 17.638 24.500 33.107 1.00 16.78 263 LEU A O 1
ATOM 1762 N N . LYS A 1 231 ? 16.372 26.156 32.247 1.00 15.69 264 LYS A N 1
ATOM 1763 C CA . LYS A 1 231 ? 15.943 26.718 33.526 1.00 17.78 264 LYS A CA 1
ATOM 1764 C C . LYS A 1 231 ? 15.150 25.708 34.380 1.00 17.86 264 LYS A C 1
ATOM 1765 O O . LYS A 1 231 ? 15.358 25.616 35.593 1.00 18.30 264 LYS A O 1
ATOM 1771 N N . ALA A 1 232 ? 14.278 24.934 33.733 1.00 16.53 265 ALA A N 1
ATOM 1772 C CA . ALA A 1 232 ? 13.400 23.976 34.413 1.00 16.05 265 ALA A CA 1
ATOM 1773 C C . ALA A 1 232 ? 14.051 22.640 34.802 1.00 16.66 265 ALA A C 1
ATOM 1774 O O . ALA A 1 232 ? 13.658 22.031 35.807 1.00 16.04 265 ALA A O 1
ATOM 1776 N N . LEU A 1 233 ? 15.024 22.185 34.009 1.00 16.28 266 LEU A N 1
ATOM 1777 C CA . LEU A 1 233 ? 15.576 20.823 34.124 1.00 17.46 266 LEU A CA 1
ATOM 1778 C C . LEU A 1 233 ? 16.063 20.382 35.522 1.00 17.96 266 LEU A C 1
ATOM 1779 O O . LEU A 1 233 ? 15.706 19.292 35.972 1.00 17.63 266 LEU A O 1
ATOM 1784 N N . PRO A 1 234 ? 16.893 21.201 36.198 1.00 19.53 267 PRO A N 1
ATOM 1785 C CA . PRO A 1 234 ? 17.325 20.776 37.534 1.00 20.40 267 PRO A CA 1
ATOM 1786 C C . PRO A 1 234 ? 16.177 20.529 38.523 1.00 20.42 267 PRO A C 1
ATOM 1787 O O . PRO A 1 234 ? 16.282 19.621 39.353 1.00 23.07 267 PRO A O 1
ATOM 1791 N N . ASP A 1 235 ? 15.096 21.304 38.424 1.00 19.89 268 ASP A N 1
ATOM 1792 C CA . ASP A 1 235 ? 13.903 21.090 39.263 1.00 22.83 268 ASP A CA 1
ATOM 1793 C C . ASP A 1 235 ? 13.143 19.832 38.888 1.00 22.08 268 ASP A C 1
ATOM 1794 O O . ASP A 1 235 ? 12.748 19.057 39.758 1.00 22.14 268 ASP A O 1
ATOM 1799 N N . LEU A 1 236 ? 12.919 19.652 37.590 1.00 21.91 269 LEU A N 1
ATOM 1800 C CA . LE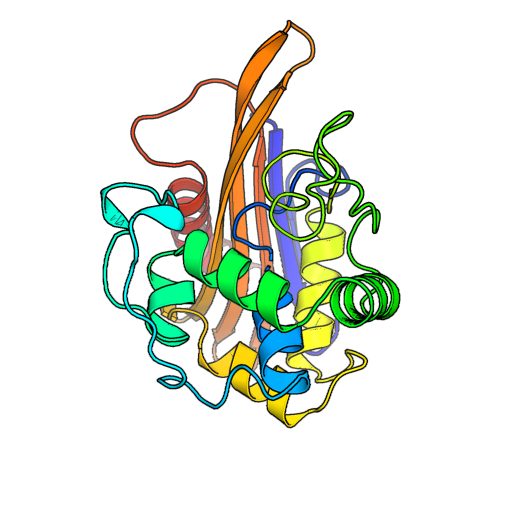U A 1 236 ? 12.306 18.440 37.060 1.00 22.20 269 LEU A CA 1
ATOM 1801 C C . LEU A 1 236 ? 13.077 17.203 37.520 1.00 21.19 269 LEU A C 1
ATOM 1802 O O . LEU A 1 236 ? 12.474 16.199 37.906 1.00 22.59 269 LEU A O 1
ATOM 1807 N N . ALA A 1 237 ? 14.407 17.299 37.505 1.00 20.47 270 ALA A N 1
ATOM 1808 C CA . ALA A 1 237 ? 15.293 16.175 37.835 1.00 21.29 270 ALA A CA 1
ATOM 1809 C C . ALA A 1 237 ? 15.121 15.642 39.254 1.00 21.52 270 ALA A C 1
ATOM 1810 O O . ALA A 1 237 ? 15.392 14.471 39.506 1.00 21.33 270 ALA A O 1
ATOM 1812 N N . LYS A 1 238 ? 14.669 16.502 40.166 1.00 22.48 271 LYS A N 1
ATOM 1813 C CA . LYS A 1 238 ? 14.443 16.127 41.569 1.00 23.59 271 LYS A CA 1
ATOM 1814 C C . LYS A 1 238 ? 13.470 14.966 41.707 1.00 22.94 271 LYS A C 1
ATOM 1815 O O . LYS A 1 238 ? 13.566 14.185 42.653 1.00 21.43 271 LYS A O 1
ATOM 1821 N N . ALA A 1 239 ? 12.537 14.864 40.761 1.00 22.85 272 ALA A N 1
ATOM 1822 C CA . ALA A 1 239 ? 11.524 13.817 40.783 1.00 25.32 272 ALA A CA 1
ATOM 1823 C C . ALA A 1 239 ? 11.870 12.594 39.926 1.00 29.13 272 ALA A C 1
ATOM 1824 O O . ALA A 1 239 ? 11.050 11.687 39.810 1.00 34.42 272 ALA A O 1
ATOM 1826 N N . PHE A 1 240 ? 13.067 12.559 39.334 1.00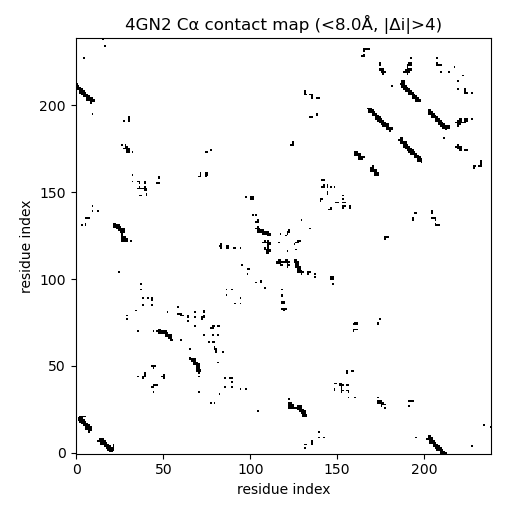 27.91 273 PHE A N 1
ATOM 1827 C CA . PHE A 1 240 ? 13.485 11.399 38.539 1.00 28.59 273 PHE A CA 1
ATOM 1828 C C . PHE A 1 240 ? 13.796 10.216 39.448 1.00 29.53 273 PHE A C 1
ATOM 1829 O O . PHE A 1 240 ? 13.354 9.106 39.165 1.00 34.21 273 PHE A O 1
#

InterPro domains:
  IPR001460 Penicillin-binding protein, transpeptidase [PF00905] (40-251)
  IPR012338 Beta-lactamase/transpeptidase-like [G3DSA:3.40.710.10] (25-264)
  IPR012338 Beta-lactamase/transpeptidase-like [SSF56601] (28-255)
  IPR050515 Class D beta-lactamase/transpeptidase [PTHR30627] (193-259)

Sequence (239 aa):
MLECTLVADAASGQELYRKGACDKAFAPMSTFVPLAVMGYDAGILVDAHNPRWDYKPEFNGYAFQQKTTDPTIWEKDSIVWYSQQLTRKMGQQKRFAAYVAGFGYGNGDISGEPGKSNGLTHSWLGSSLKISPEGQVRFVRDLLSAKLPASKDAQQMTVSILPHFAAGDWAVQGKTGTGSFIDARGAKAPLGWFIGWATHEERRVVFARMTAGGAAGAQPAGPAARDAFLKALPDLAKAF

Nearest PDB structures (foldseek):
  4gn2-assembly1_A  TM=1.004E+00  e=8.665E-49  Pseudomonas aeruginosa
  6v6n-assembly4_D  TM=9.679E-01  e=7.492E-31  Agrobacterium tumefaciens
  6nhu-assembly1_C  TM=9.595E-01  e=1.011E-29  Agrobacterium fabrum str. C58
  6huh-assembly1_B  TM=9.025E-01  e=2.432E-24  Klebsiella pneumoniae
  6hoo-assembly1_B  TM=8.943E-01  e=1.504E-19  Klebsiella pneumoniae

Organism: Pseudomonas aeruginosa (NCBI:txid287)

Solvent-accessible surface area: 11149 Å² total

B-factor: mean 18.2, std 8.78, range [8.43, 72.82]

CATH classification: 3.40.710.10

Secondary structure (DSSP, 8-state):
-EEEEEEEETTT--EEEEEE--S--B--GGG--HHHHHHHHHTS--BTTBS-B---GGG---GGG-S-B-HHHHHHHT-HHHHHHHHHHH-HHHHHHHHHHHT-TT-----STTT--HHHHTTTTSS--B-HHHHHHHHHHHHTT-SSS-HHHHHHHHHHSPEEEETTEEEEEEEEEEEEE-TTS-EEEEEEEEEEEEETTEEEEEEEEEE-S---SS-HHHHHHHHHHHHHHHHHTT-

Foldseek 3Di:
DQKWKWKAFLVPRHTQDIDGDQADWFQCALLVLLLLLLCVLLVVAPFLFPPWDAADVVLVFDPVLRGIDHLLCCQVVVRLSVSLVSLVVSDDVSVLVQLVQLVAAPSFQCAAPPDSCSSRGSRAGHGGIHGQVRLLVSQSCLVVCNGPGDSVSSVRSLVRFDWDDQVQKIWGWGKGWHWYQDPVRDTFIKIKIWTWIDHDPTIMTIMIIDIDDDDDPDGRRVVSVVVCSPCVVVSVVRD

Radius of gyration: 16.91 Å; Cα contacts (8 Å, |Δi|>4): 515; chains: 1; bounding box: 42×38×47 Å